Protein AF-0000000084493017 (afdb_homodimer)

Secondary structure (DSSP, 8-state):
--TTHHHHSPPPEE-SSEEEEE--GGGHHHHHHHHTSHHHHTTSSSPPPSSHHHHHHHHHHHHHHHHTTS-EEEEEEETTT--EEEEEEEEEEEGGGTEEEEEEEE-GGGTTTTHHHHHHHHHHHHHHHTS--SEEEEEE-TT-HHHHHHHHHTT-EEEEEEEEEEEETTEEEEEEEEEEEGGG--/--TTHHHHSPPPEE-SSEEEEE--GGGHHHHHHHHTSHHHHTTSSSPPPSSHHHHHHHHHHHHHHHHTTS-EEEEEEETTT--EEEEEEEEEEEGGGTEEEEEEEE-GGGTTTTHHHHHHHHHHHHHHHTS--SEEEEEE-TT-HHHHHHHHHTT-EEEEEEEEEEEETTEEEEEEEEEEEGGG--

Nearest PDB structures (foldseek):
  2fck-assembly1_A-2  TM=9.126E-01  e=2.501E-15  Vibrio cholerae O1 biovar El Tor str. N16961
  6vfn-assembly1_A  TM=8.426E-01  e=3.863E-15  Bacillus thuringiensis
  5wif-assembly1_B  TM=8.061E-01  e=7.168E-14  Yersinia pestis
  5wif-assembly1_C  TM=8.082E-01  e=1.041E-13  Yersinia pestis
  6d72-assembly1_C  TM=7.796E-01  e=3.850E-14  Yersinia pestis

Solvent-accessible surface area (backbone atoms only — not comparable to full-atom values): 19716 Å² total; per-residue (Å²): 133,26,60,63,55,59,66,77,48,80,66,76,45,75,58,97,67,35,35,30,30,77,69,52,76,86,42,18,65,48,51,28,64,33,40,42,30,58,84,59,22,66,81,42,86,49,74,52,42,89,46,52,64,56,30,42,50,50,50,50,48,51,52,50,33,31,76,67,67,39,28,51,60,30,26,36,15,38,68,88,73,65,45,51,47,32,38,39,36,39,32,76,55,36,76,78,34,25,31,30,30,49,52,70,52,60,30,72,93,51,59,94,67,57,50,64,49,55,49,49,50,54,51,52,49,44,38,38,72,45,28,50,31,47,29,42,32,35,74,43,43,73,85,43,56,67,62,52,50,43,40,44,76,67,60,31,42,82,37,37,54,42,77,48,56,38,49,43,93,88,37,69,35,50,30,26,35,32,34,38,44,50,90,72,60,130,136,26,61,64,54,57,64,75,49,77,66,75,46,76,58,96,67,35,37,31,30,75,69,52,77,87,40,18,66,47,50,26,64,34,40,42,32,58,84,58,24,66,82,43,84,48,75,51,43,90,48,51,65,55,30,41,51,49,51,50,48,51,51,52,33,30,75,68,68,40,29,51,63,31,25,34,16,38,65,90,74,65,45,50,48,33,36,37,35,40,30,76,55,35,76,79,34,25,30,30,31,48,50,70,53,61,32,73,92,52,59,94,66,56,50,64,48,55,49,50,50,53,51,52,50,44,39,39,72,46,28,51,30,46,29,44,32,34,73,42,42,75,83,43,56,69,63,53,49,42,40,45,77,68,60,31,42,82,38,37,55,40,78,47,56,37,49,43,94,90,38,70,36,50,30,25,34,30,34,38,45,50,89,72,60,130

InterPro domains:
  IPR000182 GNAT domain [PF13302] (17-156)
  IPR000182 GNAT domain [PS51186] (18-174)
  IPR016181 Acyl-CoA N-acyltransferase [SSF55729] (9-181)
  IPR051531 N-acetyltransferase [PTHR43792] (12-183)

Foldseek 3Di:
DALCQCLVDPDWFDFPFWIWGQDDLVLLVLVLVQLQDCVQCVFPLDHRDPDSVVSSVVSVVQVVCSNVSFWHKTFIATPVPRHGFKMKTWGRDDRVQLETEIDMTGRPVCPPVCSVLRVVLRRVCCSCPPNVGFKYKYKTAPVPVSVVVSCVSNPWDWDDKAFQPDQGPNGGGIITMTMDGNVPDD/DALCQCLVDPDWFDFDFKIWGQDDLVLLVLQLVQLQDCVQCVFPLDHRDPDSVVSSVVSVVQVVCSNVSFWHKTFIATPVPRHGFKMKTWGRDDRVQLETEIDMTGRPVCPPVCSVLRVVLRRVCCSCPPNVGFKYKYKTAPVPVSVVVSCVSNPWDWDDKAFQPDQGPNGGGIITMTMDGNVPDD

Structure (mmCIF, N/CA/C/O backbone):
data_AF-0000000084493017-model_v1
#
loop_
_entity.id
_entity.type
_entity.pdbx_description
1 polymer Acetyltransferase
#
loop_
_atom_site.group_PDB
_atom_site.id
_atom_site.type_symbol
_atom_site.label_atom_id
_atom_site.label_alt_id
_atom_site.label_comp_id
_atom_site.label_asym_id
_atom_site.label_entity_id
_atom_site.label_seq_id
_atom_site.pdbx_PDB_ins_code
_atom_site.Cartn_x
_atom_site.Cartn_y
_atom_site.Cartn_z
_atom_site.occupancy
_atom_site.B_iso_or_equiv
_atom_site.auth_seq_id
_atom_site.auth_comp_id
_atom_site.auth_asym_id
_atom_site.auth_atom_id
_atom_site.pdbx_PDB_model_num
ATOM 1 N N . MET A 1 1 ? -20.688 -14.125 4.539 1 72.56 1 MET A N 1
ATOM 2 C CA . MET A 1 1 ? -19.719 -14.227 3.445 1 72.56 1 MET A CA 1
ATOM 3 C C . MET A 1 1 ? -18.859 -12.969 3.355 1 72.56 1 MET A C 1
ATOM 5 O O . MET A 1 1 ? -19.359 -11.859 3.521 1 72.56 1 MET A O 1
ATOM 9 N N . GLY A 1 2 ? -17.531 -13.07 3.539 1 87.75 2 GLY A N 1
ATOM 10 C CA . GLY A 1 2 ? -16.531 -12 3.562 1 87.75 2 GLY A CA 1
ATOM 11 C C . GLY A 1 2 ? -15.109 -12.508 3.6 1 87.75 2 GLY A C 1
ATOM 12 O O . GLY A 1 2 ? -14.867 -13.711 3.457 1 87.75 2 GLY A O 1
ATOM 13 N N . ILE A 1 3 ? -14.266 -11.641 3.736 1 91.06 3 ILE A N 1
ATOM 14 C CA . ILE A 1 3 ? -12.844 -11.961 3.721 1 91.06 3 ILE A CA 1
ATOM 15 C C . ILE A 1 3 ? -12.555 -13.078 4.719 1 91.06 3 ILE A C 1
ATOM 17 O O . ILE A 1 3 ? -11.711 -13.945 4.465 1 91.06 3 ILE A O 1
ATOM 21 N N . GLU A 1 4 ? -13.312 -13.117 5.754 1 90.06 4 GLU A N 1
ATOM 22 C CA . GLU A 1 4 ? -13.094 -14.102 6.812 1 90.06 4 GLU A CA 1
ATOM 23 C C . GLU A 1 4 ? -13.305 -15.523 6.293 1 90.06 4 GLU A C 1
ATOM 25 O O . GLU A 1 4 ? -12.711 -16.469 6.816 1 90.06 4 GLU A O 1
ATOM 30 N N . THR A 1 5 ? -14.07 -15.742 5.34 1 89 5 THR A N 1
ATOM 31 C CA . THR A 1 5 ? -14.414 -17.062 4.812 1 89 5 THR A CA 1
ATOM 32 C C . THR A 1 5 ? -13.172 -17.781 4.301 1 89 5 THR A C 1
ATOM 34 O O . THR A 1 5 ? -13.062 -19 4.414 1 89 5 THR A O 1
ATOM 37 N N . ALA A 1 6 ? -12.297 -16.984 3.762 1 92.75 6 ALA A N 1
ATOM 38 C CA . ALA A 1 6 ? -11.078 -17.562 3.195 1 92.75 6 ALA A CA 1
ATOM 39 C C . ALA A 1 6 ? -10.188 -18.141 4.289 1 92.75 6 ALA A C 1
ATOM 41 O O . ALA A 1 6 ? -9.305 -18.969 4.012 1 92.75 6 ALA A O 1
ATOM 42 N N . PHE A 1 7 ? -10.453 -17.766 5.559 1 94.62 7 PHE A N 1
ATOM 43 C CA . PHE A 1 7 ? -9.5 -18.094 6.609 1 94.62 7 PHE A CA 1
ATOM 44 C C . PHE A 1 7 ? -10.117 -19.062 7.613 1 94.62 7 PHE A C 1
ATOM 46 O O . PHE A 1 7 ? -9.461 -19.469 8.578 1 94.62 7 PHE A O 1
ATOM 53 N N . LEU A 1 8 ? -11.359 -19.375 7.453 1 92.38 8 LEU A N 1
ATOM 54 C CA . LEU A 1 8 ? -12.008 -20.391 8.266 1 92.38 8 LEU A CA 1
ATOM 55 C C . LEU A 1 8 ? -11.539 -21.781 7.855 1 92.38 8 LEU A C 1
ATOM 57 O O . LEU A 1 8 ? -11.242 -22.625 8.711 1 92.38 8 LEU A O 1
ATOM 61 N N . ASP A 1 9 ? -11.406 -22.031 6.562 1 94 9 ASP A N 1
ATOM 62 C CA . ASP A 1 9 ? -10.867 -23.219 5.898 1 94 9 ASP A CA 1
ATOM 63 C C . ASP A 1 9 ? -10.25 -22.859 4.551 1 94 9 ASP A C 1
ATOM 65 O O . ASP A 1 9 ? -10.828 -22.094 3.779 1 94 9 ASP A O 1
ATOM 69 N N . PHE A 1 10 ? -9.164 -23.422 4.371 1 97.19 10 PHE A N 1
ATOM 70 C CA . PHE A 1 10 ? -8.5 -23.062 3.123 1 97.19 10 PHE A CA 1
ATOM 71 C C . PHE A 1 10 ? -9.328 -23.5 1.924 1 97.19 10 PHE A C 1
ATOM 73 O O . PHE A 1 10 ? -9.633 -24.688 1.766 1 97.19 10 PHE A O 1
ATOM 80 N N . PRO A 1 11 ? -9.664 -22.672 1.061 1 97.31 11 PRO A N 1
ATOM 81 C CA . PRO A 1 11 ? -10.547 -23 -0.06 1 97.31 11 PRO A CA 1
ATOM 82 C C . PRO A 1 11 ? -9.844 -23.828 -1.131 1 97.31 11 PRO A C 1
ATOM 84 O O . PRO A 1 11 ? -8.688 -23.562 -1.473 1 97.31 11 PRO A O 1
ATOM 87 N N . LEU A 1 12 ? -10.516 -24.828 -1.622 1 97.81 12 LEU A N 1
ATOM 88 C CA . LEU A 1 12 ? -10.102 -25.594 -2.787 1 97.81 12 LEU A CA 1
ATOM 89 C C . LEU A 1 12 ? -10.773 -25.078 -4.055 1 97.81 12 LEU A C 1
ATOM 91 O O . LEU A 1 12 ? -12 -24.938 -4.102 1 97.8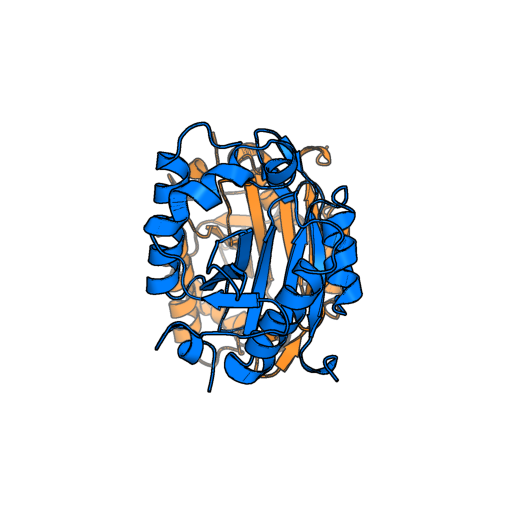1 12 LEU A O 1
ATOM 95 N N . LEU A 1 13 ? -9.953 -24.672 -5.027 1 98.19 13 LEU A N 1
ATOM 96 C CA . LEU A 1 13 ? -10.492 -24.219 -6.305 1 98.19 13 LEU A CA 1
ATOM 97 C C . LEU A 1 13 ? -10.133 -25.188 -7.422 1 98.19 13 LEU A C 1
ATOM 99 O O . LEU A 1 13 ? -9.016 -25.703 -7.465 1 98.19 13 LEU A O 1
ATOM 103 N N . GLU A 1 14 ? -11.086 -25.453 -8.242 1 97.88 14 GLU A N 1
ATOM 104 C CA . GLU A 1 14 ? -10.875 -26.359 -9.367 1 97.88 14 GLU A CA 1
ATOM 105 C C . GLU A 1 14 ? -11.141 -25.656 -10.695 1 97.88 14 GLU A C 1
ATOM 107 O O . GLU A 1 14 ? -12.117 -24.922 -10.836 1 97.88 14 GLU A O 1
ATOM 112 N N . THR A 1 15 ? -10.172 -25.828 -11.578 1 97.31 15 THR A N 1
ATOM 113 C CA . THR A 1 15 ? -10.352 -25.344 -12.945 1 97.31 15 THR A CA 1
ATOM 114 C C . THR A 1 15 ? -10.344 -26.5 -13.938 1 97.31 15 THR A C 1
ATOM 116 O O . THR A 1 15 ? -10.531 -27.656 -13.547 1 97.31 15 THR A O 1
ATOM 119 N N . ASP A 1 16 ? -10.297 -26.172 -15.234 1 95.56 16 ASP A N 1
ATOM 120 C CA . ASP A 1 16 ? -10.336 -27.234 -16.25 1 95.56 16 ASP A CA 1
ATOM 121 C C . ASP A 1 16 ? -9.148 -28.172 -16.094 1 95.56 16 ASP A C 1
ATOM 123 O O . ASP A 1 16 ? -9.32 -29.391 -16.062 1 95.56 16 ASP A O 1
ATOM 127 N N . ARG A 1 17 ? -7.91 -27.625 -15.938 1 95.31 17 ARG A N 1
ATOM 128 C CA . ARG A 1 17 ? -6.688 -28.422 -15.953 1 95.31 17 ARG A CA 1
ATOM 129 C C . ARG A 1 17 ? -6.09 -28.531 -14.555 1 95.31 17 ARG A C 1
ATOM 131 O O . ARG A 1 17 ? -5.23 -29.375 -14.305 1 95.31 17 ARG A O 1
ATOM 138 N N . LEU A 1 18 ? -6.59 -27.656 -13.625 1 98.12 18 LEU A N 1
ATOM 139 C CA . LEU A 1 18 ? -5.773 -27.438 -12.438 1 98.12 18 LEU A CA 1
ATOM 140 C C . LEU A 1 18 ? -6.605 -27.609 -11.172 1 98.12 18 LEU A C 1
ATOM 142 O O . LEU A 1 18 ? -7.828 -27.469 -11.203 1 98.12 18 LEU A O 1
ATOM 146 N N . LEU A 1 19 ? -5.934 -27.969 -10.117 1 98.44 19 LEU A N 1
ATOM 147 C CA . LEU A 1 19 ? -6.43 -27.906 -8.75 1 98.44 19 LEU A CA 1
ATOM 148 C C . LEU A 1 19 ? -5.621 -26.922 -7.918 1 98.44 19 LEU A C 1
ATOM 150 O O . LEU A 1 19 ? -4.398 -27.047 -7.82 1 98.44 19 LEU A O 1
ATOM 154 N N . LEU A 1 20 ? -6.277 -25.875 -7.414 1 98.75 20 LEU A N 1
ATOM 155 C CA . LEU A 1 20 ? -5.656 -24.906 -6.52 1 98.75 20 LEU A CA 1
ATOM 156 C C . LEU A 1 20 ? -5.945 -25.234 -5.059 1 98.75 20 LEU A C 1
ATOM 158 O O . LEU A 1 20 ? -7.09 -25.141 -4.609 1 98.75 20 LEU A O 1
ATOM 162 N N . ARG A 1 21 ? -4.945 -25.641 -4.344 1 98.62 21 ARG A N 1
ATOM 163 C CA . ARG A 1 21 ? -5.113 -26.156 -2.994 1 98.62 21 ARG A CA 1
ATOM 164 C C . ARG A 1 21 ? -4.082 -25.562 -2.041 1 98.62 21 ARG A C 1
ATOM 166 O O . ARG A 1 21 ? -3.232 -24.781 -2.457 1 98.62 21 ARG A O 1
ATOM 173 N N . GLU A 1 22 ? -4.234 -25.922 -0.801 1 98.5 22 GLU A N 1
ATOM 174 C CA . GLU A 1 22 ? -3.273 -25.453 0.2 1 98.5 22 GLU A CA 1
ATOM 175 C C . GLU A 1 22 ? -1.875 -26 -0.091 1 98.5 22 GLU A C 1
ATOM 177 O O . GLU A 1 22 ? -1.717 -27.156 -0.461 1 98.5 22 GLU A O 1
ATOM 182 N N . ILE A 1 23 ? -0.909 -25.141 0.091 1 98.75 23 ILE A N 1
ATOM 183 C CA . ILE A 1 23 ? 0.479 -25.547 -0.082 1 98.75 23 ILE A CA 1
ATOM 184 C C . ILE A 1 23 ? 0.894 -26.469 1.073 1 98.75 23 ILE A C 1
ATOM 186 O O . ILE A 1 23 ? 0.565 -26.188 2.23 1 98.75 23 ILE A O 1
ATOM 190 N N . ARG A 1 24 ? 1.62 -27.516 0.742 1 98.31 24 ARG A N 1
ATOM 191 C CA . ARG A 1 24 ? 2.133 -28.453 1.737 1 98.31 24 ARG A CA 1
ATOM 192 C C . ARG A 1 24 ? 3.656 -28.422 1.775 1 98.31 24 ARG A C 1
ATOM 194 O O . ARG A 1 24 ? 4.305 -28.062 0.791 1 98.31 24 ARG A O 1
ATOM 201 N N . LEU A 1 25 ? 4.16 -28.844 2.918 1 98.31 25 LEU A N 1
ATOM 202 C CA . LEU A 1 25 ? 5.613 -28.891 3.037 1 98.31 25 LEU A CA 1
ATOM 203 C C . LEU A 1 25 ? 6.207 -29.844 1.999 1 98.31 25 LEU A C 1
ATOM 205 O O . LEU A 1 25 ? 7.309 -29.609 1.5 1 98.31 25 LEU A O 1
ATOM 209 N N . SER A 1 26 ? 5.457 -30.844 1.653 1 98 26 SER A N 1
ATOM 210 C CA . SER A 1 26 ? 5.918 -31.828 0.678 1 98 26 SER A CA 1
ATOM 211 C C . SER A 1 26 ? 6.016 -31.219 -0.717 1 98 26 SER A C 1
ATOM 213 O O . SER A 1 26 ? 6.559 -31.828 -1.634 1 98 26 SER A O 1
ATOM 215 N N . ASP A 1 27 ? 5.555 -30 -0.914 1 98.56 27 ASP A N 1
ATOM 216 C CA . ASP A 1 27 ? 5.633 -29.297 -2.191 1 98.56 27 ASP A CA 1
ATOM 217 C C . ASP A 1 27 ? 7 -28.641 -2.371 1 98.56 27 ASP A C 1
ATOM 219 O O . ASP A 1 27 ? 7.32 -28.156 -3.455 1 98.56 27 ASP A O 1
ATOM 223 N N . ALA A 1 28 ? 7.828 -28.641 -1.371 1 98.69 28 ALA A N 1
ATOM 224 C CA . ALA A 1 28 ? 9.055 -27.859 -1.328 1 98.69 28 ALA A CA 1
ATOM 225 C C . ALA A 1 28 ? 9.977 -28.203 -2.496 1 98.69 28 ALA A C 1
ATOM 227 O O . ALA A 1 28 ? 10.531 -27.312 -3.146 1 98.69 28 ALA A O 1
ATOM 228 N N . PRO A 1 29 ? 10.141 -29.484 -2.807 1 98.44 29 PRO A N 1
ATOM 229 C CA . PRO A 1 29 ? 11.023 -29.797 -3.93 1 98.44 29 PRO A CA 1
ATOM 230 C C . PRO A 1 29 ? 10.539 -29.203 -5.25 1 98.44 29 PRO A C 1
ATOM 232 O O . PRO A 1 29 ? 11.352 -28.688 -6.031 1 98.44 29 PRO A O 1
ATOM 235 N N . ASN A 1 30 ? 9.297 -29.25 -5.5 1 98.31 30 ASN A N 1
ATOM 236 C CA . ASN A 1 30 ? 8.75 -28.656 -6.723 1 98.31 30 ASN A CA 1
ATOM 237 C C . ASN A 1 30 ? 8.883 -27.141 -6.723 1 98.31 30 ASN A C 1
ATOM 239 O O . ASN A 1 30 ? 9.25 -26.547 -7.738 1 98.31 30 ASN A O 1
ATOM 243 N N . MET A 1 31 ? 8.594 -26.547 -5.598 1 98.56 31 MET A N 1
ATOM 244 C CA . MET A 1 31 ? 8.758 -25.109 -5.48 1 98.56 31 MET A CA 1
ATOM 245 C C . MET A 1 31 ? 10.211 -24.703 -5.703 1 98.56 31 MET A C 1
ATOM 247 O O . MET A 1 31 ? 10.484 -23.734 -6.402 1 98.56 31 MET A O 1
ATOM 251 N N . TYR A 1 32 ? 11.125 -25.453 -5.121 1 98.69 32 TYR A N 1
ATOM 252 C CA . TYR A 1 32 ? 12.555 -25.203 -5.309 1 98.69 32 TYR A CA 1
ATOM 253 C C . TYR A 1 32 ? 12.938 -25.297 -6.777 1 98.69 32 TYR A C 1
ATOM 255 O O . TYR A 1 32 ? 13.734 -24.5 -7.273 1 98.69 32 TYR A O 1
ATOM 263 N N . SER A 1 33 ? 12.344 -26.188 -7.445 1 98.12 33 SER A N 1
ATOM 264 C CA . SER A 1 33 ? 12.727 -26.484 -8.82 1 98.12 33 SER A CA 1
ATOM 265 C C . SER A 1 33 ? 12.555 -25.25 -9.719 1 98.12 33 SER A C 1
ATOM 267 O O . SER A 1 33 ? 13.344 -25.031 -10.633 1 98.12 33 SER A O 1
ATOM 269 N N . TYR A 1 34 ? 11.531 -24.438 -9.461 1 97.75 34 TYR A N 1
ATOM 270 C CA . TYR A 1 34 ? 11.367 -23.297 -10.344 1 97.75 34 TYR A CA 1
ATOM 271 C C . TYR A 1 34 ? 11.891 -22.016 -9.695 1 97.75 34 TYR A C 1
ATOM 273 O O . TYR A 1 34 ? 12.336 -21.109 -10.391 1 97.75 34 TYR A O 1
ATOM 281 N N . PHE A 1 35 ? 11.953 -21.938 -8.352 1 98.25 35 PHE A N 1
ATOM 282 C CA . PHE A 1 35 ? 12.477 -20.734 -7.703 1 98.25 35 PHE A CA 1
ATOM 283 C C . PHE A 1 35 ? 14 -20.719 -7.746 1 98.25 35 PHE A C 1
ATOM 285 O O . PHE A 1 35 ? 14.625 -19.703 -7.441 1 98.25 35 PHE A O 1
ATOM 292 N N . SER A 1 36 ? 14.57 -21.812 -8.141 1 98.19 36 SER A N 1
ATOM 293 C CA . SER A 1 36 ? 16.016 -21.844 -8.312 1 98.19 36 SER A CA 1
ATOM 294 C C . SER A 1 36 ? 16.422 -21.328 -9.688 1 98.19 36 SER A C 1
ATOM 296 O O . SER A 1 36 ? 17.609 -21.188 -9.984 1 98.19 36 SER A O 1
ATOM 298 N N . LYS A 1 37 ? 15.484 -21.062 -10.492 1 97.94 37 LYS A N 1
ATOM 299 C CA . LYS A 1 37 ? 15.727 -20.562 -11.844 1 97.94 37 LYS A CA 1
ATOM 300 C C . LYS A 1 37 ? 15.703 -19.047 -11.883 1 97.94 37 LYS A C 1
ATOM 302 O O . LYS A 1 37 ? 14.711 -18.422 -11.5 1 97.94 37 LYS A O 1
ATOM 307 N N . ASP A 1 38 ? 16.672 -18.469 -12.484 1 97.06 38 ASP A N 1
ATOM 308 C CA . ASP A 1 38 ? 16.812 -17.016 -12.539 1 97.06 38 ASP A CA 1
ATOM 309 C C . ASP A 1 38 ? 15.68 -16.375 -13.359 1 97.06 38 ASP A C 1
ATOM 311 O O . ASP A 1 38 ? 15.242 -15.266 -13.062 1 97.06 38 ASP A O 1
ATOM 315 N N . GLU A 1 39 ? 15.25 -17.047 -14.336 1 96.44 39 GLU A N 1
ATOM 316 C CA . GLU A 1 39 ? 14.195 -16.484 -15.18 1 96.44 39 GLU A CA 1
ATOM 317 C C . GLU A 1 39 ? 12.891 -16.328 -14.406 1 96.44 39 GLU A C 1
ATOM 319 O O . GLU A 1 39 ? 12.062 -15.477 -14.734 1 96.44 39 GLU A O 1
ATOM 324 N N . VAL A 1 40 ? 12.719 -17.188 -13.375 1 96.69 40 VAL A N 1
ATOM 325 C CA . VAL A 1 40 ? 11.516 -17.094 -12.562 1 96.69 40 VAL A CA 1
ATOM 326 C C . VAL A 1 40 ? 11.648 -15.938 -11.57 1 96.69 40 VAL A C 1
ATOM 328 O O . VAL A 1 40 ? 10.688 -15.203 -11.328 1 96.69 40 VAL A O 1
ATOM 331 N N . THR A 1 41 ? 12.805 -15.719 -11.008 1 96.5 41 THR A N 1
ATOM 332 C CA . THR A 1 41 ? 12.969 -14.758 -9.922 1 96.5 41 THR A CA 1
ATOM 333 C C . THR A 1 41 ? 13.406 -13.398 -10.477 1 96.5 41 THR A C 1
ATOM 335 O O . THR A 1 41 ? 13.656 -12.469 -9.711 1 96.5 41 THR A O 1
ATOM 338 N N . GLU A 1 42 ? 13.516 -13.258 -11.766 1 95.12 42 GLU A N 1
ATOM 339 C CA . GLU A 1 42 ? 14.008 -12.039 -12.391 1 95.12 42 GLU A 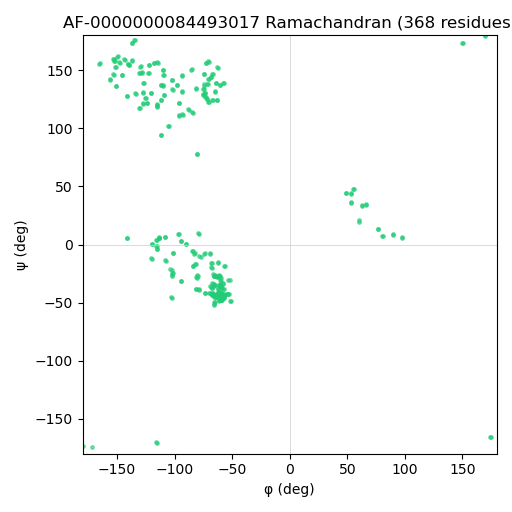CA 1
ATOM 340 C C . GL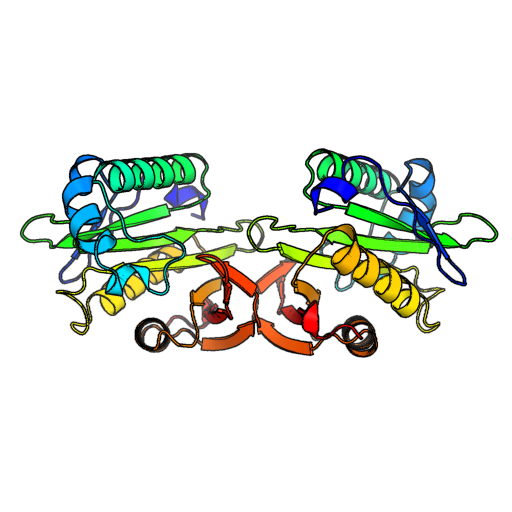U A 1 42 ? 13.266 -10.812 -11.867 1 95.12 42 GLU A C 1
ATOM 342 O O . GLU A 1 42 ? 13.891 -9.82 -11.469 1 95.12 42 GLU A O 1
ATOM 347 N N . TYR A 1 43 ? 11.977 -10.867 -11.844 1 93.88 43 TYR A N 1
ATOM 348 C CA . TYR A 1 43 ? 11.164 -9.742 -11.406 1 93.88 43 TYR A CA 1
ATOM 349 C C . TYR A 1 43 ? 10.531 -10.016 -10.047 1 93.88 43 TYR A C 1
ATOM 351 O O . TYR A 1 43 ? 9.609 -9.305 -9.633 1 93.88 43 TYR A O 1
ATOM 359 N N . TYR A 1 44 ? 10.914 -11.117 -9.461 1 93.06 44 TYR A N 1
ATOM 360 C CA . TYR A 1 44 ? 10.445 -11.469 -8.125 1 93.06 44 TYR A CA 1
ATOM 361 C C . TYR A 1 44 ? 11.312 -10.82 -7.051 1 93.06 44 TYR A C 1
ATOM 363 O O . TYR A 1 44 ? 12.492 -10.562 -7.277 1 93.06 44 TYR A O 1
ATOM 371 N N . ASP A 1 45 ? 10.812 -10.508 -5.895 1 91.31 45 ASP A N 1
ATOM 372 C CA . ASP A 1 45 ? 11.562 -9.836 -4.844 1 91.31 45 ASP A CA 1
ATOM 373 C C . ASP A 1 45 ? 12.461 -10.82 -4.098 1 91.31 45 ASP A C 1
ATOM 375 O O . ASP A 1 45 ? 13.086 -10.461 -3.094 1 91.31 45 ASP A O 1
ATOM 379 N N . LEU A 1 46 ? 12.578 -12.031 -4.582 1 93.19 46 LEU A N 1
ATOM 380 C CA . LEU A 1 46 ? 13.43 -13.062 -4 1 93.19 46 LEU A CA 1
ATOM 381 C C . LEU A 1 46 ? 14.633 -13.336 -4.891 1 93.19 46 LEU A C 1
ATOM 383 O O . LEU A 1 46 ? 14.523 -13.336 -6.117 1 93.19 46 LEU A O 1
ATOM 387 N N . GLU A 1 47 ? 15.719 -13.633 -4.207 1 94.81 47 GLU A N 1
ATOM 388 C CA . GLU A 1 47 ? 16.828 -14.227 -4.953 1 94.81 47 GLU A CA 1
ATOM 389 C C . GLU A 1 47 ? 16.516 -15.672 -5.328 1 94.81 47 GLU A C 1
ATOM 391 O O . GLU A 1 47 ? 15.711 -16.328 -4.676 1 94.81 47 GLU A O 1
ATOM 396 N N . SER A 1 48 ? 17.219 -16.062 -6.383 1 97.88 48 SER A N 1
ATOM 397 C CA . SER A 1 48 ? 17.078 -17.469 -6.73 1 97.88 48 SER A CA 1
ATOM 398 C C . SER A 1 48 ? 17.531 -18.375 -5.59 1 97.88 48 SER A C 1
ATOM 400 O O . SER A 1 48 ? 18.547 -18.109 -4.949 1 97.88 48 SER A O 1
ATOM 402 N N . PHE A 1 49 ? 16.719 -19.406 -5.391 1 98.25 49 PHE A N 1
ATOM 403 C CA . PHE A 1 49 ? 17.031 -20.312 -4.301 1 98.25 49 PHE A CA 1
ATOM 404 C C . PHE A 1 49 ? 18.266 -21.141 -4.625 1 98.25 49 PHE A C 1
ATOM 406 O O . PHE A 1 49 ? 18.484 -21.531 -5.773 1 98.25 49 PHE A O 1
ATOM 413 N N . THR A 1 50 ? 19.062 -21.375 -3.637 1 98.31 50 THR A N 1
ATOM 414 C CA . THR A 1 50 ? 20.234 -22.203 -3.787 1 98.31 50 THR A CA 1
ATOM 415 C C . THR A 1 50 ? 20.125 -23.469 -2.934 1 98.31 50 THR A C 1
ATOM 417 O O . THR A 1 50 ? 21.016 -24.328 -2.953 1 98.31 50 THR A O 1
ATOM 420 N N . SER A 1 51 ? 19 -23.562 -2.195 1 98.44 51 SER A N 1
ATOM 421 C CA . SER A 1 51 ? 18.719 -24.75 -1.391 1 98.44 51 SER A CA 1
ATOM 422 C C . SER A 1 51 ? 17.219 -24.969 -1.229 1 98.44 51 SER A C 1
ATOM 424 O O . SER A 1 51 ? 16.453 -24 -1.23 1 98.44 51 SER A O 1
ATOM 426 N N . GLU A 1 52 ? 16.875 -26.188 -1.045 1 98.19 52 GLU A N 1
ATOM 427 C CA . GLU A 1 52 ? 15.469 -26.547 -0.851 1 98.19 52 GLU A CA 1
ATOM 428 C C . GLU A 1 52 ? 14.93 -25.969 0.458 1 98.19 52 GLU A C 1
ATOM 430 O O . GLU A 1 52 ? 13.734 -25.703 0.582 1 98.19 52 GLU A O 1
ATOM 435 N N . LYS A 1 53 ? 15.805 -25.766 1.394 1 98.44 53 LYS A N 1
ATOM 436 C CA . LYS A 1 53 ? 15.414 -25.188 2.676 1 98.44 53 LYS A CA 1
ATOM 437 C C . LYS A 1 53 ? 14.758 -23.828 2.488 1 98.44 53 LYS A C 1
ATOM 439 O O . LYS A 1 53 ? 13.836 -23.469 3.225 1 98.44 53 LYS A O 1
ATOM 444 N N . GLN A 1 54 ? 15.18 -23.078 1.513 1 98.5 54 GLN A N 1
ATOM 445 C CA . GLN A 1 54 ? 14.594 -21.781 1.231 1 98.5 54 GLN A CA 1
ATOM 446 C C . GLN A 1 54 ? 13.141 -21.922 0.775 1 98.5 54 GLN A C 1
ATOM 448 O O . GLN A 1 54 ? 12.297 -21.078 1.101 1 98.5 54 GLN A O 1
ATOM 453 N N . ALA A 1 55 ? 12.867 -22.953 0.058 1 98.62 55 ALA A N 1
ATOM 454 C CA . ALA A 1 55 ? 11.484 -23.234 -0.334 1 98.62 55 ALA A CA 1
ATOM 455 C C . ALA A 1 55 ? 10.641 -23.609 0.878 1 98.62 55 ALA A C 1
ATOM 457 O O . ALA A 1 55 ? 9.508 -23.141 1.02 1 98.62 55 ALA A O 1
ATOM 458 N N . GLU A 1 56 ? 11.188 -24.438 1.732 1 98.75 56 GLU A N 1
ATOM 459 C CA . GLU A 1 56 ? 10.484 -24.797 2.963 1 98.75 56 GLU A CA 1
ATOM 460 C C . GLU A 1 56 ? 10.188 -23.562 3.807 1 98.75 56 GLU A C 1
ATOM 462 O O . GLU A 1 56 ? 9.086 -23.422 4.34 1 98.75 56 GLU A O 1
ATOM 467 N N . ASP A 1 57 ? 11.18 -22.75 3.92 1 98.62 57 ASP A N 1
ATOM 468 C CA . ASP A 1 57 ? 11.016 -21.516 4.684 1 98.62 57 ASP A CA 1
ATOM 469 C C . ASP A 1 57 ? 9.914 -20.641 4.09 1 98.62 57 ASP A C 1
ATOM 471 O O . ASP A 1 57 ? 9.133 -20.031 4.824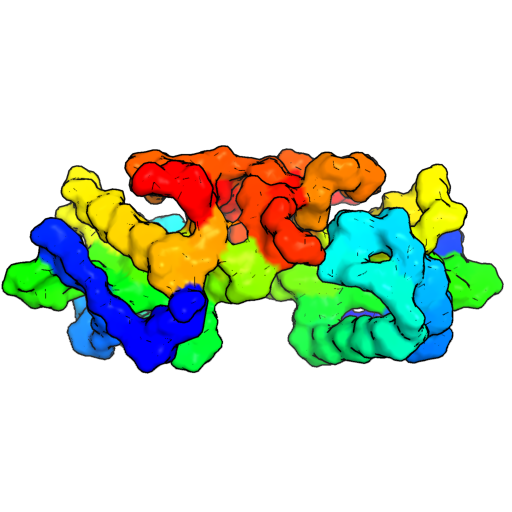 1 98.62 57 ASP A O 1
ATOM 475 N N . LEU A 1 58 ? 9.914 -20.578 2.785 1 98.38 58 LEU A N 1
ATOM 476 C CA . LEU A 1 58 ? 8.883 -19.797 2.109 1 98.38 58 LEU A CA 1
ATOM 477 C C . LEU A 1 58 ? 7.496 -20.375 2.383 1 98.38 58 LEU A C 1
ATOM 479 O O . LEU A 1 58 ? 6.551 -19.625 2.65 1 98.38 58 LEU A O 1
ATOM 483 N N . ILE A 1 59 ? 7.359 -21.641 2.348 1 98.75 59 ILE A N 1
ATOM 484 C CA . ILE A 1 59 ? 6.094 -22.312 2.633 1 98.75 59 ILE A CA 1
ATOM 485 C C . ILE A 1 59 ? 5.656 -22 4.062 1 98.75 59 ILE A C 1
ATOM 487 O O . ILE A 1 59 ? 4.488 -21.688 4.309 1 98.75 59 ILE A O 1
ATOM 491 N N . HIS A 1 60 ? 6.574 -22.047 4.965 1 98.69 60 HIS A N 1
ATOM 492 C CA . HIS A 1 60 ? 6.27 -21.703 6.348 1 98.69 60 HIS A CA 1
ATOM 493 C C . HIS A 1 60 ? 5.762 -20.266 6.457 1 98.69 60 HIS A C 1
ATOM 495 O O . HIS A 1 60 ? 4.84 -19.984 7.223 1 98.69 60 HIS A O 1
ATOM 501 N N . ARG A 1 61 ? 6.398 -19.438 5.73 1 98.06 61 ARG A N 1
ATOM 502 C CA . ARG A 1 61 ? 5.965 -18.047 5.734 1 98.06 61 ARG A CA 1
ATOM 503 C C . ARG A 1 61 ? 4.543 -17.906 5.199 1 98.06 61 ARG A C 1
ATOM 505 O O . ARG A 1 61 ? 3.74 -17.156 5.746 1 98.06 61 ARG A O 1
ATOM 512 N N . PHE A 1 62 ? 4.262 -18.609 4.129 1 98.06 62 PHE A N 1
ATOM 513 C CA . PHE A 1 62 ? 2.904 -18.609 3.594 1 98.06 62 PHE A CA 1
ATOM 514 C C . PHE A 1 62 ? 1.903 -19.062 4.652 1 98.06 62 PHE A C 1
ATOM 516 O O . PHE A 1 62 ? 0.862 -18.422 4.84 1 98.06 62 PHE A O 1
ATOM 523 N N . HIS A 1 63 ? 2.209 -20.094 5.336 1 98.12 63 HIS A N 1
ATOM 524 C CA . HIS A 1 63 ? 1.333 -20.641 6.367 1 98.12 63 HIS A CA 1
ATOM 525 C C . HIS A 1 63 ? 1.15 -19.641 7.512 1 98.12 63 HIS A C 1
ATOM 527 O O . HIS A 1 63 ? 0.039 -19.469 8.016 1 98.12 63 HIS A O 1
ATOM 533 N N . GLN A 1 64 ? 2.232 -19.094 7.902 1 98.12 64 GLN A N 1
ATOM 534 C CA . GLN A 1 64 ? 2.182 -18.125 8.984 1 98.12 64 GLN A CA 1
ATOM 535 C C . GLN A 1 64 ? 1.292 -16.938 8.617 1 98.12 64 GLN A C 1
ATOM 537 O O . GLN A 1 64 ? 0.44 -16.531 9.406 1 98.12 64 GLN A O 1
ATOM 542 N N . ARG A 1 65 ? 1.489 -16.422 7.445 1 97.38 65 ARG A N 1
ATOM 543 C CA . ARG A 1 65 ? 0.707 -15.273 7.008 1 97.38 65 ARG A CA 1
ATOM 544 C C . ARG A 1 65 ? -0.766 -15.633 6.855 1 97.38 65 ARG A C 1
ATOM 546 O O . ARG A 1 65 ? -1.645 -14.805 7.098 1 97.38 65 ARG A O 1
ATOM 553 N N . TYR A 1 66 ? -1.025 -16.844 6.441 1 97.69 66 TYR A N 1
ATOM 554 C CA . TYR A 1 66 ? -2.402 -17.328 6.371 1 97.69 66 TYR A CA 1
ATOM 555 C C . TYR A 1 66 ? -3.035 -17.359 7.758 1 97.69 66 TYR A C 1
ATOM 557 O O . TYR A 1 66 ? -4.16 -16.891 7.945 1 97.69 66 TYR A O 1
ATOM 565 N N . SER A 1 67 ? -2.301 -17.859 8.688 1 96.56 67 SER A N 1
ATOM 566 C CA . SER A 1 67 ? -2.809 -17.969 10.055 1 96.56 67 SER A CA 1
ATOM 567 C C . SER A 1 67 ? -3.08 -16.578 10.648 1 96.56 67 SER A C 1
ATOM 569 O O . SER A 1 67 ? -3.957 -16.438 11.5 1 96.56 67 SER A O 1
ATOM 571 N N . GLU A 1 68 ? -2.359 -15.625 10.148 1 95.38 68 GLU A N 1
ATOM 572 C CA . GLU A 1 68 ? -2.521 -14.25 10.602 1 95.38 68 GLU A CA 1
ATOM 573 C C . GLU A 1 68 ? -3.562 -13.508 9.766 1 95.38 68 GLU A C 1
ATOM 575 O O . GLU A 1 68 ? -3.773 -12.312 9.953 1 95.38 68 GLU A O 1
ATOM 580 N N . ARG A 1 69 ? -4.16 -14.211 8.789 1 94.69 69 ARG A N 1
ATOM 581 C CA . ARG A 1 69 ? -5.184 -13.688 7.895 1 94.69 69 ARG A CA 1
ATOM 582 C C . ARG A 1 69 ? -4.637 -12.539 7.051 1 94.69 69 ARG A C 1
ATOM 584 O O . ARG A 1 69 ? -5.359 -11.594 6.742 1 94.69 69 ARG A O 1
ATOM 591 N N . LYS A 1 70 ? -3.391 -12.633 6.734 1 95 70 LYS A N 1
ATOM 592 C CA . LYS A 1 70 ? -2.738 -11.57 5.98 1 95 70 LYS A CA 1
ATOM 593 C C . LYS A 1 70 ? -2.576 -11.953 4.512 1 95 70 LYS A C 1
ATOM 595 O O . LYS A 1 70 ? -2.422 -11.086 3.648 1 95 70 LYS A O 1
ATOM 600 N N . GLN A 1 71 ? -2.607 -13.234 4.324 1 97.69 71 GLN A N 1
ATOM 601 C CA . GLN A 1 71 ? -2.359 -13.727 2.973 1 97.69 71 GLN A CA 1
ATOM 602 C C . GLN A 1 71 ? -2.988 -15.102 2.762 1 97.69 71 GLN A C 1
ATOM 604 O O . GLN A 1 71 ? -3.109 -15.883 3.705 1 97.69 71 GLN A O 1
ATOM 609 N N . ILE A 1 72 ? -3.498 -15.312 1.619 1 98.38 72 ILE A N 1
ATOM 610 C CA . ILE A 1 72 ? -3.896 -16.641 1.18 1 98.38 72 ILE A CA 1
ATOM 611 C C . ILE A 1 72 ? -3.197 -16.984 -0.135 1 98.38 72 ILE A C 1
ATOM 613 O O . ILE A 1 72 ? -3.238 -16.203 -1.088 1 98.38 72 ILE A O 1
ATOM 617 N N . ARG A 1 73 ? -2.467 -18.047 -0.145 1 98.75 73 ARG A N 1
ATOM 618 C CA . ARG A 1 73 ? -1.662 -18.469 -1.287 1 98.75 73 ARG A CA 1
ATOM 619 C C . ARG A 1 73 ? -1.964 -19.922 -1.661 1 98.75 73 ARG A C 1
ATOM 621 O O . ARG A 1 73 ? -1.841 -20.828 -0.829 1 98.75 73 ARG A O 1
ATOM 628 N N . TRP A 1 74 ? -2.387 -20.125 -2.904 1 98.88 74 TRP A N 1
ATOM 629 C CA . TRP A 1 74 ? -2.697 -21.453 -3.385 1 98.88 74 TRP A CA 1
ATOM 630 C C . TRP A 1 74 ? -1.491 -22.078 -4.082 1 98.88 74 TRP A C 1
ATOM 632 O O . TRP A 1 74 ? -0.762 -21.406 -4.801 1 98.88 74 TRP A O 1
ATOM 642 N N . ALA A 1 75 ? -1.349 -23.359 -3.926 1 98.88 75 ALA A N 1
ATOM 643 C CA . ALA A 1 75 ? -0.576 -24.172 -4.859 1 98.88 75 ALA A CA 1
ATOM 644 C C . ALA A 1 75 ? -1.347 -24.406 -6.156 1 98.88 75 ALA A C 1
ATOM 646 O O . ALA A 1 75 ? -2.52 -24.781 -6.129 1 98.88 75 ALA A O 1
ATOM 647 N N . ILE A 1 76 ? -0.672 -24.125 -7.234 1 98.81 76 ILE A N 1
ATOM 648 C CA . ILE A 1 76 ? -1.189 -24.516 -8.539 1 98.81 76 ILE A CA 1
ATOM 649 C C . ILE A 1 76 ? -0.726 -25.938 -8.867 1 98.81 76 ILE A C 1
ATOM 651 O O . ILE A 1 76 ? 0.469 -26.172 -9.055 1 98.81 76 ILE A O 1
ATOM 655 N N . THR A 1 77 ? -1.666 -26.859 -8.984 1 98.56 77 THR A N 1
ATOM 656 C CA . THR A 1 77 ? -1.276 -28.234 -9.211 1 98.56 77 THR A CA 1
ATOM 657 C C . THR A 1 77 ? -2.02 -28.812 -10.414 1 98.56 77 THR A C 1
ATOM 659 O O . THR A 1 77 ? -3.15 -28.422 -10.703 1 98.56 77 THR A O 1
ATOM 662 N N . LEU A 1 78 ? -1.302 -29.703 -11.062 1 95.88 78 LEU A N 1
ATOM 663 C CA . LEU A 1 78 ? -1.934 -30.422 -12.156 1 95.88 78 LEU A CA 1
ATOM 664 C C . LEU A 1 78 ? -2.898 -31.484 -11.625 1 95.88 78 LEU A C 1
ATOM 666 O O . LEU A 1 78 ? -2.564 -32.219 -10.703 1 95.88 78 LEU A O 1
ATOM 670 N N . LYS A 1 79 ? -4.074 -31.547 -12.18 1 93.81 79 LYS A N 1
ATOM 671 C CA . LYS A 1 79 ? -5.094 -32.5 -11.711 1 93.81 79 LYS A CA 1
ATOM 672 C C . LYS A 1 79 ? -4.609 -33.938 -11.836 1 93.81 79 LYS A C 1
ATOM 674 O O . LYS A 1 79 ? -4.969 -34.781 -11.023 1 93.81 79 LYS A O 1
ATOM 679 N N . ASP A 1 80 ? -3.764 -34.281 -12.734 1 90.38 80 ASP A N 1
ATOM 680 C CA . ASP A 1 80 ? -3.396 -35.656 -13.039 1 90.38 80 ASP A CA 1
ATOM 681 C C . ASP A 1 80 ? -2.369 -36.188 -12.047 1 90.38 80 ASP A C 1
ATOM 683 O O . ASP A 1 80 ? -2.324 -37.375 -11.773 1 90.38 80 ASP A O 1
ATOM 687 N N . ASN A 1 81 ? -1.53 -35.344 -11.461 1 90.88 81 ASN A N 1
ATOM 688 C CA . ASN A 1 81 ? -0.477 -35.906 -10.609 1 90.88 81 ASN A CA 1
ATOM 689 C C . ASN A 1 81 ? -0.263 -35.031 -9.367 1 90.88 81 ASN A C 1
ATOM 691 O O . ASN A 1 81 ? 0.694 -35.25 -8.617 1 90.88 81 ASN A O 1
ATOM 695 N N . ASP A 1 82 ? -1.03 -34 -9.109 1 92.75 82 ASP A N 1
ATOM 696 C CA . ASP A 1 82 ? -0.993 -33.125 -7.941 1 92.75 82 ASP A CA 1
ATOM 697 C C . ASP A 1 82 ? 0.357 -32.438 -7.824 1 92.75 82 ASP A C 1
ATOM 699 O O . ASP A 1 82 ? 0.755 -32.031 -6.734 1 92.75 82 ASP A O 1
ATOM 703 N N . GLN A 1 83 ? 1.087 -32.344 -8.867 1 95.06 83 GLN A N 1
ATOM 704 C CA . GLN A 1 83 ? 2.379 -31.672 -8.875 1 95.06 83 GLN A CA 1
ATOM 705 C C . GLN A 1 83 ? 2.205 -30.156 -8.812 1 95.06 83 GLN A C 1
ATOM 707 O O . GLN A 1 83 ? 1.451 -29.578 -9.594 1 95.06 83 GLN A O 1
ATOM 712 N N . LEU A 1 84 ? 2.906 -29.578 -7.809 1 98.31 84 LEU A N 1
ATOM 713 C CA . LEU A 1 84 ? 2.898 -28.109 -7.742 1 98.31 84 LEU A CA 1
ATOM 714 C C . LEU A 1 84 ? 3.74 -27.516 -8.867 1 98.31 84 LEU A C 1
ATOM 716 O O . LEU A 1 84 ? 4.918 -27.859 -9.016 1 98.31 84 LEU A O 1
ATOM 720 N N . ILE A 1 85 ? 3.172 -26.641 -9.656 1 98.5 85 ILE A N 1
ATOM 721 C CA . ILE A 1 85 ? 3.895 -26.062 -10.789 1 98.5 85 ILE A CA 1
ATOM 722 C C . ILE A 1 85 ? 3.98 -24.547 -10.633 1 98.5 85 ILE A C 1
ATOM 724 O O . ILE A 1 85 ? 4.504 -23.859 -11.516 1 98.5 85 ILE A O 1
ATOM 728 N N . GLY A 1 86 ? 3.443 -23.938 -9.57 1 98.69 86 GLY A N 1
ATOM 729 C CA . GLY A 1 86 ? 3.445 -22.516 -9.258 1 98.69 86 GLY A CA 1
ATOM 730 C C . GLY A 1 86 ? 2.533 -22.156 -8.102 1 98.69 86 GLY A C 1
ATOM 731 O O . GLY A 1 86 ? 1.959 -23.047 -7.461 1 98.69 86 GLY A O 1
ATOM 732 N N . THR A 1 87 ? 2.471 -20.891 -7.746 1 98.75 87 THR A N 1
ATOM 733 C CA . THR A 1 87 ? 1.537 -20.438 -6.719 1 98.75 87 THR A CA 1
ATOM 734 C C . THR A 1 87 ? 0.864 -19.125 -7.133 1 98.75 87 THR A C 1
ATOM 736 O O . THR A 1 87 ? 1.349 -18.438 -8.023 1 98.75 87 THR A O 1
ATOM 739 N N . CYS A 1 88 ? -0.218 -18.906 -6.551 1 98.69 88 CYS A N 1
ATOM 740 C CA . CYS A 1 88 ? -0.987 -17.688 -6.773 1 98.69 88 CYS A CA 1
ATOM 741 C C . CYS A 1 88 ? -1.828 -17.344 -5.551 1 98.69 88 CYS A C 1
ATOM 743 O O . CYS A 1 88 ? -2.328 -18.234 -4.863 1 98.69 88 CYS A O 1
ATOM 745 N N . GLY A 1 89 ? -1.975 -16.078 -5.34 1 98.56 89 GLY A N 1
ATOM 746 C CA . GLY A 1 89 ? -2.904 -15.727 -4.277 1 98.56 89 GLY A CA 1
ATOM 747 C C . GLY A 1 89 ? -2.947 -14.242 -3.98 1 98.56 89 GLY A C 1
ATOM 748 O O . GLY A 1 89 ? -2.613 -13.422 -4.84 1 98.56 89 GLY A O 1
ATOM 749 N N . PHE A 1 90 ? -3.561 -13.961 -2.811 1 98.69 90 PHE A N 1
ATOM 750 C CA . PHE A 1 90 ? -3.75 -12.586 -2.369 1 98.69 90 PHE A CA 1
ATOM 751 C C . PHE A 1 90 ? -2.865 -12.273 -1.169 1 98.69 90 PHE A C 1
ATOM 753 O O . PHE A 1 90 ? -2.709 -13.109 -0.274 1 98.69 90 PHE A O 1
ATOM 760 N N . HIS A 1 91 ? -2.264 -11.164 -1.145 1 98 91 HIS A N 1
ATOM 761 C CA . HIS A 1 91 ? -1.546 -10.602 -0.007 1 98 91 HIS A CA 1
ATOM 762 C C . HIS A 1 91 ? -1.841 -9.117 0.151 1 98 91 HIS A C 1
ATOM 764 O O . HIS A 1 91 ? -2.619 -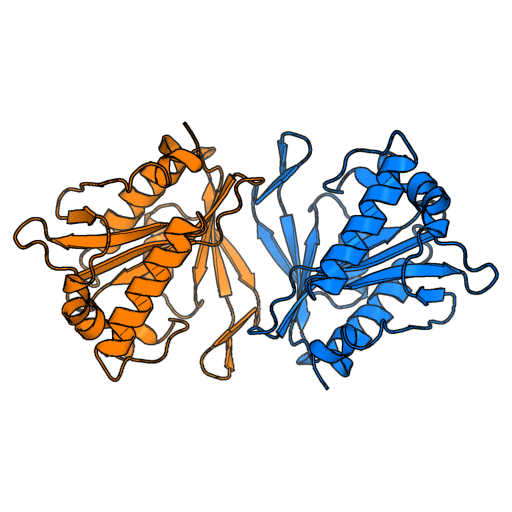8.547 -0.618 1 98 91 HIS A O 1
ATOM 770 N N . ALA A 1 92 ? -1.34 -8.531 1.26 1 96.69 92 ALA A N 1
ATOM 771 C CA . ALA A 1 92 ? -1.643 -7.133 1.574 1 96.69 92 ALA A CA 1
ATOM 772 C C . ALA A 1 92 ? -3.148 -6.883 1.566 1 96.69 92 ALA A C 1
ATOM 774 O O . ALA A 1 92 ? -3.625 -5.945 0.926 1 96.69 92 ALA A O 1
ATOM 775 N N . ILE A 1 93 ? -3.857 -7.828 2.186 1 97 93 ILE A N 1
ATOM 776 C CA . ILE A 1 93 ? -5.312 -7.758 2.254 1 97 93 ILE A CA 1
ATOM 777 C C . ILE A 1 93 ? -5.73 -6.629 3.195 1 97 93 ILE A C 1
ATOM 779 O O . ILE A 1 93 ? -5.258 -6.555 4.332 1 97 93 ILE A O 1
ATOM 783 N N . GLU A 1 94 ? -6.492 -5.707 2.719 1 96.44 94 GLU A N 1
ATOM 784 C CA . GLU A 1 94 ? -7.074 -4.648 3.535 1 96.44 94 GLU A CA 1
ATOM 785 C C . GLU A 1 94 ? -8.586 -4.793 3.637 1 96.44 94 GLU A C 1
ATOM 787 O O . GLU A 1 94 ? -9.328 -4.254 2.809 1 96.44 94 GLU A O 1
ATOM 792 N N . GLU A 1 95 ? -8.977 -5.445 4.684 1 95.81 95 GLU A N 1
ATOM 793 C CA . GLU A 1 95 ? -10.391 -5.77 4.867 1 95.81 95 GLU A CA 1
ATOM 794 C C . GLU A 1 95 ? -11.242 -4.508 4.914 1 95.81 95 GLU A C 1
ATOM 796 O O . GLU A 1 95 ? -12.344 -4.48 4.363 1 95.81 95 GLU A O 1
ATOM 801 N N . GLU A 1 96 ? -10.727 -3.459 5.516 1 94.81 96 GLU A N 1
ATOM 802 C CA . GLU A 1 96 ? -11.492 -2.227 5.688 1 94.81 96 GLU A CA 1
ATOM 803 C C . GLU A 1 96 ? -11.75 -1.541 4.352 1 94.81 96 GLU A C 1
ATOM 805 O O . GLU A 1 96 ? -12.664 -0.726 4.23 1 94.81 96 GLU A O 1
ATOM 810 N N . HIS A 1 97 ? -10.984 -1.851 3.354 1 97.31 97 HIS A N 1
ATOM 811 C CA . HIS A 1 97 ? -11.125 -1.227 2.043 1 97.31 97 HIS A CA 1
ATOM 812 C C . HIS A 1 97 ? -11.539 -2.248 0.988 1 97.31 97 HIS A C 1
ATOM 814 O O . HIS A 1 97 ? -11.555 -1.939 -0.206 1 97.31 97 HIS A O 1
ATOM 820 N N . TYR A 1 98 ? -11.781 -3.502 1.407 1 97.38 98 TYR A N 1
ATOM 821 C CA . TYR A 1 98 ? -12.258 -4.559 0.519 1 97.38 98 TYR A CA 1
ATOM 822 C C . TYR A 1 98 ? -11.32 -4.723 -0.675 1 97.38 98 TYR A C 1
ATOM 824 O O . TYR A 1 98 ? -11.773 -4.777 -1.821 1 97.38 98 TYR A O 1
ATOM 832 N N . LYS A 1 99 ? -10.055 -4.793 -0.377 1 98.12 99 LYS A N 1
ATOM 833 C CA . LYS A 1 99 ? -9.102 -4.895 -1.478 1 98.12 99 LYS A CA 1
ATOM 834 C C . LYS A 1 99 ? -7.93 -5.805 -1.108 1 98.12 99 LYS A C 1
ATOM 836 O O . LYS A 1 99 ? -7.672 -6.043 0.073 1 98.12 99 LYS A O 1
ATOM 841 N N . ALA A 1 100 ? -7.246 -6.312 -2.102 1 98.38 100 ALA A N 1
ATOM 842 C CA . ALA A 1 100 ? -6.055 -7.148 -1.946 1 98.38 100 ALA A CA 1
ATOM 843 C C . ALA A 1 100 ? -5.145 -7.039 -3.166 1 98.38 100 ALA A C 1
ATOM 845 O O . ALA A 1 100 ? -5.574 -6.586 -4.23 1 98.38 100 ALA A O 1
ATOM 846 N N . GLU A 1 101 ? -3.932 -7.395 -2.953 1 98.75 101 GLU A N 1
ATOM 847 C CA . GLU A 1 101 ? -2.971 -7.543 -4.043 1 98.75 101 GLU A CA 1
ATOM 848 C C . GLU A 1 101 ? -2.846 -9 -4.473 1 98.75 101 GLU A C 1
ATOM 850 O O . GLU A 1 101 ? -2.824 -9.898 -3.633 1 98.75 101 GLU A O 1
ATOM 855 N N . ILE A 1 102 ? -2.807 -9.156 -5.762 1 98.75 102 ILE A N 1
ATOM 856 C CA . ILE A 1 102 ? -2.643 -10.516 -6.273 1 98.75 102 ILE A CA 1
ATOM 857 C C . ILE A 1 102 ? -1.197 -10.727 -6.719 1 98.75 102 ILE A C 1
ATOM 859 O O . ILE A 1 102 ? -0.559 -9.805 -7.234 1 98.75 102 ILE A O 1
ATOM 863 N N . GLY A 1 103 ? -0.643 -11.875 -6.477 1 97.94 103 GLY A N 1
ATOM 864 C CA . GLY A 1 103 ? 0.678 -12.305 -6.91 1 97.94 103 GLY A CA 1
ATOM 865 C C . GLY A 1 103 ? 0.719 -13.75 -7.359 1 97.94 103 GLY A C 1
ATOM 866 O O . GLY A 1 103 ? -0.086 -14.57 -6.91 1 97.94 103 GLY A O 1
ATOM 867 N N . TYR A 1 104 ? 1.662 -14.047 -8.211 1 98.19 104 TYR A N 1
ATOM 868 C CA . TYR A 1 104 ? 1.717 -15.391 -8.773 1 98.19 104 TYR A CA 1
ATOM 869 C C . TYR A 1 104 ? 3.059 -15.648 -9.453 1 98.19 104 TYR A C 1
ATOM 871 O O . TYR A 1 104 ? 3.76 -14.703 -9.82 1 98.19 104 TYR A O 1
ATOM 879 N N . GLU A 1 105 ? 3.387 -16.812 -9.539 1 98 105 GLU A N 1
ATOM 880 C CA . GLU A 1 105 ? 4.492 -17.297 -10.359 1 98 105 GLU A CA 1
ATOM 881 C C . GLU A 1 105 ? 4.238 -18.719 -10.859 1 98 105 GLU A C 1
ATOM 883 O O . GLU A 1 105 ? 3.381 -19.422 -10.32 1 98 105 GLU A O 1
ATOM 888 N N . LEU A 1 106 ? 4.91 -19.078 -11.82 1 97.94 106 LEU A N 1
ATOM 889 C CA . LEU A 1 106 ? 4.703 -20.359 -12.5 1 97.94 106 LEU A CA 1
ATOM 890 C C . LEU A 1 106 ? 6.027 -20.922 -12.992 1 97.94 106 LEU A C 1
ATOM 892 O O . LEU A 1 106 ? 6.906 -20.188 -13.43 1 97.94 106 LEU A O 1
ATOM 896 N N . HIS A 1 107 ? 6.098 -22.25 -12.945 1 98.19 107 HIS A N 1
ATOM 897 C CA . HIS A 1 107 ? 7.227 -22.938 -13.57 1 98.19 107 HIS A CA 1
ATOM 898 C C . HIS A 1 107 ? 7.336 -22.594 -15.047 1 98.19 107 HIS A C 1
ATOM 900 O O . HIS A 1 107 ? 6.34 -22.625 -15.773 1 98.19 107 HIS A O 1
ATOM 906 N N . PRO A 1 108 ? 8.57 -22.391 -15.508 1 97.81 108 PRO A N 1
ATOM 907 C CA . PRO A 1 108 ? 8.75 -21.922 -16.891 1 97.81 108 PRO A CA 1
ATOM 908 C C . PRO A 1 108 ? 8.234 -22.922 -17.922 1 97.81 108 PRO A C 1
ATOM 910 O O . PRO A 1 108 ? 7.785 -22.516 -19 1 97.81 108 PRO A O 1
ATOM 913 N N . ASN A 1 109 ? 8.227 -24.172 -17.609 1 97.38 109 ASN A N 1
ATOM 914 C CA . ASN A 1 109 ? 7.754 -25.203 -18.531 1 97.38 109 ASN A CA 1
ATOM 915 C C . ASN A 1 109 ? 6.277 -25 -18.875 1 97.38 109 ASN A C 1
ATOM 917 O O . ASN A 1 109 ? 5.781 -25.578 -19.844 1 97.38 109 ASN A O 1
ATOM 921 N N . PHE A 1 110 ? 5.633 -24.234 -18.141 1 96.88 110 PHE A N 1
ATOM 922 C CA . PHE A 1 110 ? 4.195 -24.078 -18.312 1 96.88 110 PHE A CA 1
ATOM 923 C C . PHE A 1 110 ? 3.85 -22.672 -18.781 1 96.88 110 PHE A C 1
ATOM 925 O O . PHE A 1 110 ? 2.674 -22.312 -18.844 1 96.88 110 PHE A O 1
ATOM 932 N N . TRP A 1 111 ? 4.871 -21.844 -19.078 1 96.12 111 TRP A N 1
ATOM 933 C CA . TRP A 1 111 ? 4.641 -20.516 -19.609 1 96.12 111 TRP A CA 1
ATOM 934 C C . TRP A 1 111 ? 4.062 -20.578 -21.016 1 96.12 111 TRP A C 1
ATOM 936 O O . TRP A 1 111 ? 4.359 -21.5 -21.766 1 96.12 111 TRP A O 1
ATOM 946 N N . GLY A 1 112 ? 3.24 -19.609 -21.281 1 94.75 112 GLY A N 1
ATOM 947 C CA . GLY A 1 112 ? 2.752 -19.469 -22.641 1 94.75 112 GLY A CA 1
ATOM 948 C C . GLY A 1 112 ? 1.675 -20.469 -23 1 94.75 112 GLY A C 1
ATOM 949 O O . GLY A 1 112 ? 1.374 -20.672 -24.188 1 94.75 112 GLY A O 1
ATOM 950 N N . GLN A 1 113 ? 1.144 -21.125 -22.016 1 95.81 113 GLN A N 1
ATOM 951 C CA . GLN A 1 113 ? 0.161 -22.172 -22.266 1 95.81 113 GLN A CA 1
ATOM 952 C C . GLN A 1 113 ? -1.213 -21.766 -21.719 1 95.81 113 GLN A C 1
ATOM 954 O O . GLN A 1 113 ? -2.115 -22.609 -21.641 1 95.81 113 GLN A O 1
ATOM 959 N N . GLY A 1 114 ? -1.355 -20.594 -21.266 1 96.12 114 GLY A N 1
ATOM 960 C CA . GLY A 1 114 ? -2.631 -20.094 -20.766 1 96.12 114 GLY A CA 1
ATOM 961 C C . GLY A 1 114 ? -2.941 -20.547 -19.359 1 96.12 114 GLY A C 1
ATOM 962 O O . GLY A 1 114 ? -4.043 -20.328 -18.859 1 96.12 114 GLY A O 1
ATOM 963 N N . ILE A 1 115 ? -1.978 -21.188 -18.734 1 97.31 115 ILE A N 1
ATOM 964 C CA . ILE A 1 115 ? -2.186 -21.766 -17.406 1 97.31 115 ILE A CA 1
ATOM 965 C C . ILE A 1 115 ? -2.439 -20.656 -16.391 1 97.31 115 ILE A C 1
ATOM 967 O O . ILE A 1 115 ? -3.41 -20.703 -15.633 1 97.31 115 ILE A O 1
ATOM 971 N N . MET A 1 116 ? -1.613 -19.672 -16.391 1 97.94 116 MET A N 1
ATOM 972 C CA . MET A 1 116 ? -1.76 -18.625 -15.375 1 97.94 116 MET A CA 1
ATOM 973 C C . MET A 1 116 ? -3.037 -17.828 -15.602 1 97.94 116 MET A C 1
ATOM 975 O O . MET A 1 116 ? -3.682 -17.391 -14.648 1 97.94 116 MET A O 1
ATOM 979 N N . THR A 1 117 ? -3.391 -17.578 -16.859 1 97.25 117 THR A N 1
ATOM 980 C CA . THR A 1 117 ? -4.66 -16.922 -17.141 1 97.25 117 THR A CA 1
ATOM 981 C C . THR A 1 117 ? -5.824 -17.703 -16.547 1 97.25 117 THR A C 1
ATOM 983 O O . THR A 1 117 ? -6.711 -17.109 -15.922 1 97.25 117 THR A O 1
ATOM 986 N N . GLU A 1 118 ? -5.781 -19.016 -16.734 1 97.62 118 GLU A N 1
ATOM 987 C CA . GLU A 1 118 ? -6.781 -19.906 -16.156 1 97.62 118 GLU A CA 1
ATOM 988 C C . GLU A 1 118 ? -6.812 -19.781 -14.641 1 97.62 118 GLU A C 1
ATOM 990 O O . GLU A 1 118 ? -7.883 -19.703 -14.039 1 97.62 118 GLU A O 1
ATOM 995 N N . VAL A 1 119 ? -5.699 -19.75 -14.008 1 98.44 119 VAL A N 1
ATOM 996 C CA . VAL A 1 119 ? -5.555 -19.688 -12.555 1 98.44 119 VAL A CA 1
ATOM 997 C C . VAL A 1 119 ? -6.105 -18.359 -12.047 1 98.44 119 VAL A C 1
ATOM 999 O O . VAL A 1 119 ? -6.938 -18.328 -11.133 1 98.44 119 VAL A O 1
ATOM 1002 N N . ILE A 1 120 ? -5.656 -17.25 -12.633 1 98.19 120 ILE A N 1
ATOM 1003 C CA . ILE A 1 120 ? -6.027 -15.906 -12.18 1 98.19 120 ILE A CA 1
ATOM 1004 C C . ILE A 1 120 ? -7.535 -15.719 -12.32 1 98.19 120 ILE A C 1
ATOM 1006 O O . ILE A 1 120 ? -8.172 -15.117 -11.453 1 98.19 120 ILE A O 1
ATOM 1010 N N . THR A 1 121 ? -8.125 -16.25 -13.375 1 97.5 121 THR A N 1
ATOM 1011 C CA . THR A 1 121 ? -9.57 -16.172 -13.555 1 97.5 121 THR A CA 1
ATOM 1012 C C . THR A 1 121 ? -10.297 -16.797 -12.367 1 97.5 121 THR A C 1
ATOM 1014 O O . THR A 1 121 ? -11.219 -16.188 -11.805 1 97.5 121 THR A O 1
ATOM 1017 N N . ALA A 1 122 ? -9.883 -17.938 -11.93 1 98.12 122 ALA A N 1
ATOM 1018 C CA . ALA A 1 122 ? -10.508 -18.641 -10.812 1 98.12 122 ALA A CA 1
ATOM 1019 C C . ALA A 1 122 ? -10.289 -17.875 -9.5 1 98.12 122 ALA A C 1
ATOM 1021 O O . ALA A 1 122 ? -11.211 -17.75 -8.688 1 98.12 122 ALA A O 1
ATOM 1022 N N . VAL A 1 123 ? -9.094 -17.375 -9.32 1 98.38 123 VAL A N 1
ATOM 1023 C CA . VAL A 1 123 ? -8.711 -16.734 -8.07 1 98.38 123 VAL A CA 1
ATOM 1024 C C . VAL A 1 123 ? -9.453 -15.398 -7.934 1 98.38 123 VAL A C 1
ATOM 1026 O O . VAL A 1 123 ? -9.961 -15.078 -6.859 1 98.38 123 VAL A O 1
ATOM 1029 N N . ILE A 1 124 ? -9.562 -14.625 -9.031 1 97.88 124 ILE A N 1
ATOM 1030 C CA . ILE A 1 124 ? -10.266 -13.352 -8.938 1 97.88 124 ILE A CA 1
ATOM 1031 C C . ILE A 1 124 ? -11.758 -13.594 -8.727 1 97.88 124 ILE A C 1
ATOM 1033 O O . ILE A 1 124 ? -12.422 -12.836 -8.016 1 97.88 124 ILE A O 1
ATOM 1037 N N . HIS A 1 125 ? -12.305 -14.672 -9.359 1 97.12 125 HIS A N 1
ATOM 1038 C CA . HIS A 1 125 ? -13.695 -15.023 -9.133 1 97.12 125 HIS A CA 1
ATOM 1039 C C . HIS A 1 125 ? -13.953 -15.32 -7.656 1 97.12 125 HIS A C 1
ATOM 1041 O O . HIS A 1 125 ? -14.93 -14.836 -7.086 1 97.12 125 HIS A O 1
ATOM 1047 N N . TYR A 1 126 ? -13.117 -16.109 -7.059 1 97.62 126 TYR A N 1
ATOM 1048 C CA . TYR A 1 126 ? -13.242 -16.406 -5.633 1 97.62 126 TYR A CA 1
ATOM 1049 C C . TYR A 1 126 ? -13.141 -15.125 -4.809 1 97.62 126 TYR A C 1
ATOM 1051 O O . TYR A 1 126 ? -13.922 -14.906 -3.881 1 97.62 126 TYR A O 1
ATOM 1059 N N . GLY A 1 127 ? -12.117 -14.25 -5.105 1 97.75 127 GLY A N 1
ATOM 1060 C CA . GLY A 1 127 ? -11.922 -12.992 -4.398 1 97.75 127 GLY A CA 1
ATOM 1061 C C . GLY A 1 127 ? -13.156 -12.109 -4.391 1 97.75 127 GLY A C 1
ATOM 1062 O O . GLY A 1 127 ? -13.523 -11.562 -3.35 1 97.75 127 GLY A O 1
ATOM 1063 N N . PHE A 1 128 ? -13.828 -12.008 -5.523 1 97.62 128 PHE A N 1
ATOM 1064 C CA . PHE A 1 128 ? -14.969 -11.109 -5.637 1 97.62 128 PHE A CA 1
ATOM 1065 C C . PHE A 1 128 ? -16.219 -11.758 -5.062 1 97.62 128 PHE A C 1
ATOM 1067 O O . PHE A 1 128 ? -17.016 -11.094 -4.383 1 97.62 128 PHE A O 1
ATOM 1074 N N . ASN A 1 129 ? -16.391 -13.031 -5.262 1 96.25 129 ASN A N 1
ATOM 1075 C CA . ASN A 1 129 ? -17.688 -13.648 -4.957 1 96.25 129 ASN A CA 1
ATOM 1076 C C . ASN A 1 129 ? -17.703 -14.25 -3.557 1 96.25 129 ASN A C 1
ATOM 1078 O O . ASN A 1 129 ? -18.75 -14.344 -2.932 1 96.25 129 ASN A O 1
ATOM 1082 N N . ASN A 1 130 ? -16.594 -14.711 -3.1 1 96.56 130 ASN A N 1
ATOM 1083 C CA . ASN A 1 130 ? -16.547 -15.352 -1.79 1 96.56 130 ASN A CA 1
ATOM 1084 C C . ASN A 1 130 ? -15.938 -14.422 -0.738 1 96.56 130 ASN A C 1
ATOM 1086 O O . ASN A 1 130 ? -16.516 -14.242 0.335 1 96.56 130 ASN A O 1
ATOM 1090 N N . MET A 1 131 ? -14.867 -13.789 -1.092 1 96.75 131 MET A N 1
ATOM 1091 C CA . MET A 1 131 ? -14.234 -12.875 -0.146 1 96.75 131 MET A CA 1
ATOM 1092 C C . MET A 1 131 ? -14.898 -11.508 -0.181 1 96.75 131 MET A C 1
ATOM 1094 O O . MET A 1 131 ? -14.641 -10.664 0.68 1 96.75 131 MET A O 1
ATOM 1098 N N . LEU A 1 132 ? -15.617 -11.203 -1.212 1 96.88 132 LEU A N 1
ATOM 1099 C CA . LEU A 1 132 ? -16.391 -9.977 -1.38 1 96.88 132 LEU A CA 1
ATOM 1100 C C . LEU A 1 132 ? -15.477 -8.766 -1.485 1 96.88 132 LEU A C 1
ATOM 1102 O O . LEU A 1 132 ? -15.773 -7.699 -0.938 1 96.88 132 LEU A O 1
ATOM 1106 N N . LEU A 1 133 ? -14.352 -8.953 -2.064 1 97.75 133 LEU A N 1
ATOM 1107 C CA . LEU A 1 133 ? -13.484 -7.832 -2.396 1 97.75 133 LEU A CA 1
ATOM 1108 C C . LEU A 1 133 ? -14.156 -6.891 -3.387 1 97.75 133 LEU A C 1
ATOM 1110 O O . LEU A 1 133 ? -15.039 -7.309 -4.141 1 97.75 133 LEU A O 1
ATOM 1114 N N . ASN A 1 134 ? -13.797 -5.629 -3.359 1 98.25 134 ASN A N 1
ATOM 1115 C CA . ASN A 1 134 ? -14.242 -4.664 -4.363 1 98.25 134 ASN A CA 1
ATOM 1116 C C . ASN A 1 134 ? -13.148 -4.375 -5.387 1 98.25 134 ASN A C 1
ATOM 1118 O O . ASN A 1 134 ? -13.445 -3.977 -6.516 1 98.25 134 ASN A O 1
ATOM 1122 N N . ARG A 1 135 ? -11.938 -4.547 -4.965 1 98.5 135 ARG A N 1
ATOM 1123 C CA . ARG A 1 135 ? -10.781 -4.207 -5.789 1 98.5 135 ARG A CA 1
ATOM 1124 C C . ARG A 1 135 ? -9.664 -5.23 -5.613 1 98.5 135 ARG A C 1
ATOM 1126 O O . ARG A 1 135 ? -9.336 -5.609 -4.488 1 98.5 135 ARG A O 1
ATOM 1133 N N . ILE A 1 136 ? -9.18 -5.762 -6.664 1 98.75 136 ILE A N 1
ATOM 1134 C CA . ILE A 1 136 ? -7.961 -6.57 -6.711 1 98.75 136 ILE A CA 1
ATOM 1135 C C . ILE A 1 136 ? -6.902 -5.859 -7.547 1 98.75 136 ILE A C 1
ATOM 1137 O O . ILE A 1 136 ? -7.156 -5.484 -8.695 1 98.75 136 ILE A O 1
ATOM 1141 N N . GLU A 1 137 ? -5.762 -5.578 -6.91 1 98.81 137 GLU A N 1
ATOM 1142 C CA . GLU A 1 137 ? -4.703 -4.871 -7.625 1 98.81 137 GLU A CA 1
ATOM 1143 C C . GLU A 1 137 ? -3.441 -5.723 -7.723 1 98.81 137 GLU A C 1
ATOM 1145 O O . GLU A 1 137 ? -3.268 -6.676 -6.961 1 98.81 137 GLU A O 1
ATOM 1150 N N . ALA A 1 138 ? -2.66 -5.441 -8.664 1 98.56 138 ALA A N 1
ATOM 1151 C CA . ALA A 1 138 ? -1.393 -6.129 -8.898 1 98.56 138 ALA A CA 1
ATOM 1152 C C . ALA A 1 138 ? -0.271 -5.133 -9.172 1 98.56 138 ALA A C 1
ATOM 1154 O O . ALA A 1 138 ? -0.439 -4.199 -9.961 1 98.56 138 ALA A O 1
ATOM 1155 N N . PHE A 1 139 ? 0.771 -5.312 -8.484 1 98.31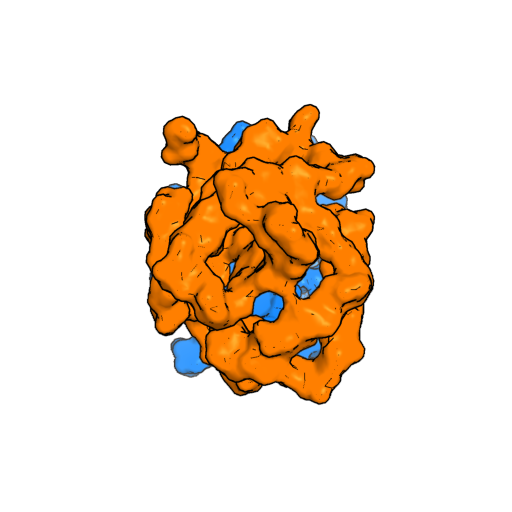 139 PHE A N 1
ATOM 1156 C CA . PHE A 1 139 ? 2.016 -4.605 -8.758 1 98.31 139 PHE A CA 1
ATOM 1157 C C . PHE A 1 139 ? 3.002 -5.504 -9.492 1 98.31 139 PHE A C 1
ATOM 1159 O O . PHE A 1 139 ? 3.199 -6.66 -9.109 1 98.31 139 PHE A O 1
ATOM 1166 N N . TYR A 1 140 ? 3.633 -4.996 -10.547 1 97.75 140 TYR A N 1
ATOM 1167 C CA . TYR A 1 140 ? 4.598 -5.773 -11.32 1 97.75 140 TYR A CA 1
ATOM 1168 C C . TYR A 1 140 ? 5.629 -4.863 -11.977 1 97.75 140 TYR A C 1
ATOM 1170 O O . TYR A 1 140 ? 5.406 -3.658 -12.109 1 97.75 140 TYR A O 1
ATOM 1178 N N . ASP A 1 141 ? 6.773 -5.438 -12.312 1 97.5 141 ASP A N 1
ATOM 1179 C CA . ASP A 1 141 ? 7.785 -4.688 -13.055 1 97.5 141 ASP A CA 1
ATOM 1180 C C . ASP A 1 141 ? 7.305 -4.363 -14.461 1 97.5 141 ASP A C 1
ATOM 1182 O O . ASP A 1 141 ? 6.875 -5.254 -15.203 1 97.5 141 ASP A O 1
ATOM 1186 N N . PRO A 1 142 ? 7.324 -3.049 -14.797 1 96.94 142 PRO A N 1
ATOM 1187 C CA . PRO A 1 142 ? 6.832 -2.682 -16.125 1 96.94 142 PRO A CA 1
ATOM 1188 C C . PRO A 1 142 ? 7.574 -3.402 -17.25 1 96.94 142 PRO A C 1
ATOM 1190 O O . PRO A 1 142 ? 7.043 -3.551 -18.344 1 96.94 142 PRO A O 1
ATOM 1193 N N . ARG A 1 143 ? 8.75 -3.945 -17.016 1 95.81 143 ARG A N 1
ATOM 1194 C CA . ARG A 1 143 ? 9.539 -4.672 -18 1 95.81 143 ARG A CA 1
ATOM 1195 C C . ARG A 1 143 ? 9.055 -6.113 -18.141 1 95.81 143 ARG A C 1
ATOM 1197 O O . ARG A 1 143 ? 9.422 -6.812 -19.078 1 95.81 143 ARG A O 1
ATOM 1204 N N . ASN A 1 144 ? 8.266 -6.562 -17.109 1 93.88 144 ASN A N 1
ATOM 1205 C CA . ASN A 1 144 ? 7.738 -7.922 -17.141 1 93.88 144 ASN A CA 1
ATOM 1206 C C . ASN A 1 144 ? 6.496 -8.016 -18.031 1 93.88 144 ASN A C 1
ATOM 1208 O O . ASN A 1 144 ? 5.379 -8.117 -17.516 1 93.88 144 ASN A O 1
ATOM 1212 N N . GLY A 1 145 ? 6.676 -8.047 -19.266 1 92.69 145 GLY A N 1
ATOM 1213 C CA . GLY A 1 145 ? 5.59 -8.055 -20.234 1 92.69 145 GLY A CA 1
ATOM 1214 C C . GLY A 1 145 ? 4.633 -9.219 -20.047 1 92.69 145 GLY A C 1
ATOM 1215 O O . GLY A 1 145 ? 3.424 -9.07 -20.25 1 92.69 145 GLY A O 1
ATOM 1216 N N . SER A 1 146 ? 5.113 -10.352 -19.719 1 92.62 146 SER A N 1
ATOM 1217 C CA . SER A 1 146 ? 4.293 -11.539 -19.531 1 92.62 146 SER A CA 1
ATOM 1218 C C . SER A 1 146 ? 3.275 -11.344 -18.406 1 92.62 146 SER A C 1
ATOM 1220 O O . SER A 1 146 ? 2.096 -11.656 -18.578 1 92.62 146 SER A O 1
ATOM 1222 N N . SER A 1 147 ? 3.738 -10.859 -17.297 1 93.69 147 SER A N 1
ATOM 1223 C CA . SER A 1 147 ? 2.828 -10.594 -16.188 1 93.69 147 SER A CA 1
ATOM 1224 C C . SER A 1 147 ? 1.744 -9.602 -16.578 1 93.69 147 SER A C 1
ATOM 1226 O O . SER A 1 147 ? 0.566 -9.797 -16.281 1 93.69 147 SER A O 1
ATOM 1228 N N . GLY A 1 148 ? 2.133 -8.523 -17.25 1 94.81 148 GLY A N 1
ATOM 1229 C CA . GLY A 1 148 ? 1.176 -7.535 -17.734 1 94.81 148 GLY A CA 1
ATOM 1230 C C . GLY A 1 148 ? 0.113 -8.117 -18.641 1 94.81 148 GLY A C 1
ATOM 1231 O O . GLY A 1 148 ? -1.072 -7.809 -18.5 1 94.81 148 GLY A O 1
ATOM 1232 N N . ARG A 1 149 ? 0.517 -8.953 -19.5 1 95.69 149 ARG A N 1
ATOM 1233 C CA . ARG A 1 149 ? -0.4 -9.562 -20.469 1 95.69 149 ARG A CA 1
ATOM 1234 C C . ARG A 1 149 ? -1.415 -10.453 -19.766 1 95.69 149 ARG A C 1
ATOM 1236 O O . ARG A 1 149 ? -2.598 -10.453 -20.109 1 95.69 149 ARG A O 1
ATOM 1243 N N . VAL A 1 150 ? -0.945 -11.234 -18.828 1 96.31 150 VAL A N 1
ATOM 1244 C CA . VAL A 1 150 ? -1.83 -12.109 -18.062 1 96.31 150 VAL A CA 1
ATOM 1245 C C . VAL A 1 150 ? -2.908 -11.273 -17.375 1 96.31 150 VAL A C 1
ATOM 1247 O O . VAL A 1 150 ? -4.09 -11.625 -17.406 1 96.31 150 VAL A O 1
ATOM 1250 N N . LEU A 1 151 ? -2.531 -10.18 -16.781 1 97.38 151 LEU A N 1
ATOM 1251 C CA . LEU A 1 151 ? -3.459 -9.297 -16.078 1 97.38 151 LEU A CA 1
ATOM 1252 C C . LEU A 1 151 ? -4.453 -8.672 -17.062 1 97.38 151 LEU A C 1
ATOM 1254 O O . LEU A 1 151 ? -5.656 -8.641 -16.797 1 97.38 151 LEU A O 1
ATOM 1258 N N . GLU A 1 152 ? -3.926 -8.234 -18.125 1 96.75 152 GLU A N 1
ATOM 1259 C CA . GLU A 1 152 ? -4.785 -7.641 -19.156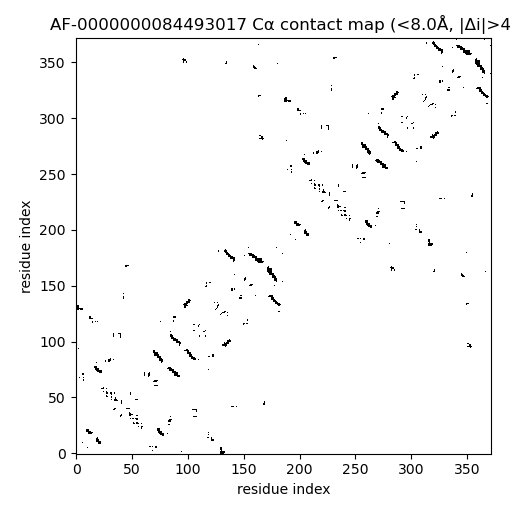 1 96.75 152 GLU A CA 1
ATOM 1260 C C . GLU A 1 152 ? -5.82 -8.648 -19.656 1 96.75 152 GLU A C 1
ATOM 1262 O O . GLU A 1 152 ? -7 -8.312 -19.797 1 96.75 152 GLU A O 1
ATOM 1267 N N . LYS A 1 153 ? -5.402 -9.836 -19.938 1 96.38 153 LYS A N 1
ATOM 1268 C CA . LYS A 1 153 ? -6.281 -10.891 -20.438 1 96.38 153 LYS A CA 1
ATOM 1269 C C . LYS A 1 153 ? -7.375 -11.211 -19.422 1 96.38 153 LYS A C 1
ATOM 1271 O O . LYS A 1 153 ? -8.453 -11.688 -19.781 1 96.38 153 LYS A O 1
ATOM 1276 N N . ASN A 1 154 ? -7.078 -10.953 -18.188 1 96.69 154 ASN A N 1
ATOM 1277 C CA . ASN A 1 154 ? -8.047 -11.242 -17.141 1 96.69 154 ASN A CA 1
ATOM 1278 C C . ASN A 1 154 ? -8.844 -10 -16.766 1 96.69 154 ASN A C 1
ATOM 1280 O O . ASN A 1 154 ? -9.5 -9.969 -15.711 1 96.69 154 ASN A O 1
ATOM 1284 N N . GLY A 1 155 ? -8.719 -8.914 -17.5 1 97 155 GLY A N 1
ATOM 1285 C CA . GLY A 1 155 ? -9.609 -7.777 -17.359 1 97 155 GLY A CA 1
ATOM 1286 C C . GLY A 1 155 ? -9.031 -6.684 -16.469 1 97 155 GLY A C 1
ATOM 1287 O O . GLY A 1 155 ? -9.719 -5.699 -16.172 1 97 155 GLY A O 1
ATOM 1288 N N . PHE A 1 156 ? -7.82 -6.828 -16.062 1 98.25 156 PHE A N 1
ATOM 1289 C CA . PHE A 1 156 ? -7.207 -5.762 -15.289 1 98.25 156 PHE A CA 1
ATOM 1290 C C . PHE A 1 156 ? -6.973 -4.527 -16.156 1 98.25 156 PHE A C 1
ATOM 1292 O O . PHE A 1 156 ? -6.605 -4.641 -17.328 1 98.25 156 PHE A O 1
ATOM 1299 N N . ILE A 1 157 ? -7.141 -3.375 -15.516 1 98.06 157 ILE A N 1
ATOM 1300 C CA . ILE A 1 157 ? -6.91 -2.104 -16.188 1 98.06 157 ILE A CA 1
ATOM 1301 C C . ILE A 1 157 ? -5.648 -1.446 -15.641 1 98.06 157 ILE A C 1
ATOM 1303 O O . ILE A 1 157 ? -5.461 -1.366 -14.422 1 98.06 157 ILE A O 1
ATOM 1307 N N . PHE A 1 158 ? -4.789 -1.068 -16.562 1 98.12 158 PHE A N 1
ATOM 1308 C CA . PHE A 1 158 ? -3.566 -0.361 -16.203 1 98.12 158 PHE A CA 1
ATOM 1309 C C . PHE A 1 158 ? -3.889 1.003 -15.602 1 98.12 158 PHE A C 1
ATOM 1311 O O . PHE A 1 158 ? -4.656 1.775 -16.172 1 98.12 158 PHE A O 1
ATOM 1318 N N . GLU A 1 159 ? -3.227 1.301 -14.414 1 98.5 159 GLU A N 1
ATOM 1319 C CA . GLU A 1 159 ? -3.586 2.547 -13.75 1 98.5 159 GLU A CA 1
ATOM 1320 C C . GLU A 1 159 ? -2.377 3.471 -13.617 1 98.5 159 GLU A C 1
ATOM 1322 O O . GLU A 1 159 ? -2.514 4.625 -13.203 1 98.5 159 GLU A O 1
ATOM 1327 N N . GLY A 1 160 ? -1.205 2.965 -13.852 1 97.94 160 GLY A N 1
ATOM 1328 C CA . GLY A 1 160 ? -0.044 3.842 -13.867 1 97.94 160 GLY A CA 1
ATOM 1329 C C . GLY A 1 160 ? 1.236 3.143 -13.453 1 97.94 160 GLY A C 1
ATOM 1330 O O . GLY A 1 160 ? 1.229 1.947 -13.156 1 97.94 160 GLY A O 1
ATOM 1331 N N . VAL A 1 161 ? 2.324 3.85 -13.57 1 98.56 161 VAL A N 1
ATOM 1332 C CA . VAL A 1 161 ? 3.633 3.385 -13.133 1 98.56 161 VAL A CA 1
ATOM 1333 C C . VAL A 1 161 ? 4.102 4.215 -11.938 1 98.56 161 VAL A C 1
ATOM 1335 O O . VAL A 1 161 ? 4.098 5.445 -11.992 1 98.56 161 VAL A O 1
ATOM 1338 N N . LEU A 1 162 ? 4.41 3.568 -10.867 1 98.56 162 LEU A N 1
ATOM 1339 C CA . LEU A 1 162 ? 4.984 4.168 -9.664 1 98.56 162 LEU A CA 1
ATOM 1340 C C . LEU A 1 162 ? 6.508 4.094 -9.695 1 98.56 162 LEU A C 1
ATOM 1342 O O . LEU A 1 162 ? 7.082 3.006 -9.594 1 98.56 162 LEU A O 1
ATOM 1346 N N . LYS A 1 163 ? 7.129 5.207 -9.812 1 98.31 163 LYS A N 1
ATOM 1347 C CA . LYS A 1 163 ? 8.562 5.262 -10.07 1 98.31 163 LYS A CA 1
ATOM 1348 C C . LYS A 1 163 ? 9.359 4.887 -8.828 1 98.31 163 LYS A C 1
ATOM 1350 O O . LYS A 1 163 ? 9.102 5.395 -7.738 1 98.31 163 LYS A O 1
ATOM 1355 N N . LYS A 1 164 ? 10.359 3.93 -9 1 98.31 164 LYS A N 1
ATOM 1356 C CA . LYS A 1 164 ? 11.297 3.508 -7.961 1 98.31 164 LYS A CA 1
ATOM 1357 C C . LYS A 1 164 ? 10.562 3.18 -6.66 1 98.31 164 LYS A C 1
ATOM 1359 O O . LYS A 1 164 ? 11 3.576 -5.578 1 98.31 164 LYS A O 1
ATOM 1364 N N . ARG A 1 165 ? 9.492 2.486 -6.723 1 98.19 165 ARG A N 1
ATOM 1365 C CA . ARG A 1 165 ? 8.625 2.254 -5.57 1 98.19 165 ARG A CA 1
ATOM 1366 C C . ARG A 1 165 ? 9.18 1.143 -4.684 1 98.19 165 ARG A C 1
ATOM 1368 O O . ARG A 1 165 ? 8.914 1.114 -3.48 1 98.19 165 ARG A O 1
ATOM 1375 N N . TYR A 1 166 ? 9.93 0.266 -5.258 1 97.94 166 TYR A N 1
ATOM 1376 C CA . TYR A 1 166 ? 10.438 -0.861 -4.484 1 97.94 166 TYR A CA 1
ATOM 1377 C C . TYR A 1 166 ? 11.961 -0.911 -4.531 1 97.94 166 TYR A C 1
ATOM 1379 O O . TYR A 1 166 ? 12.578 -0.453 -5.496 1 97.94 166 TYR A O 1
ATOM 1387 N N . PHE A 1 167 ? 12.57 -1.398 -3.4 1 97.44 167 PHE A N 1
ATOM 1388 C CA . PHE A 1 167 ? 13.984 -1.758 -3.336 1 97.44 167 PHE A CA 1
ATOM 1389 C C . PHE A 1 167 ? 14.156 -3.271 -3.332 1 97.44 167 PHE A C 1
ATOM 1391 O O . PHE A 1 167 ? 13.852 -3.936 -2.34 1 97.44 167 PHE A O 1
ATOM 1398 N N . GLU A 1 168 ? 14.523 -3.801 -4.492 1 95.12 168 GLU A N 1
ATOM 1399 C CA . GLU A 1 168 ? 14.633 -5.242 -4.691 1 95.12 168 GLU A CA 1
ATOM 1400 C C . GLU A 1 168 ? 16 -5.621 -5.254 1 95.12 168 GLU A C 1
ATOM 1402 O O . GLU A 1 168 ? 16.469 -5.016 -6.223 1 95.12 168 GLU A O 1
ATOM 1407 N N . LYS A 1 169 ? 16.578 -6.613 -4.594 1 94 169 LYS A N 1
ATOM 1408 C CA . LYS A 1 169 ? 17.875 -7.137 -5.031 1 94 169 LYS A CA 1
ATOM 1409 C C . LYS A 1 169 ? 18.906 -6.016 -5.176 1 94 169 LYS A C 1
ATOM 1411 O O . LYS A 1 169 ? 19.625 -5.961 -6.172 1 94 169 LYS A O 1
ATOM 1416 N N . GLY A 1 170 ? 18.844 -5.031 -4.32 1 94.44 170 GLY A N 1
ATOM 1417 C CA . GLY A 1 170 ? 19.859 -4.004 -4.191 1 94.44 170 GLY A CA 1
ATOM 1418 C C . GLY A 1 170 ? 19.625 -2.805 -5.09 1 94.44 170 GLY A C 1
ATOM 1419 O O . GLY A 1 170 ? 20.484 -1.948 -5.238 1 94.44 170 GLY A O 1
ATOM 1420 N N . LYS A 1 171 ? 18.484 -2.762 -5.715 1 96.31 171 LYS A N 1
ATOM 1421 C CA . LYS A 1 171 ? 18.219 -1.619 -6.586 1 96.31 171 LYS A CA 1
ATOM 1422 C C . LYS A 1 171 ? 16.766 -1.165 -6.457 1 96.31 171 LYS A C 1
ATOM 1424 O O . LYS A 1 171 ? 15.891 -1.959 -6.109 1 96.31 171 LYS A O 1
ATOM 1429 N N . PHE A 1 172 ? 16.562 0.09 -6.77 1 97.44 172 PHE A N 1
ATOM 1430 C CA . PHE A 1 172 ? 15.203 0.622 -6.848 1 97.44 172 PHE A CA 1
ATOM 1431 C C . PHE A 1 172 ? 14.57 0.287 -8.188 1 97.44 172 PHE A C 1
ATOM 1433 O O . PHE A 1 172 ? 15.211 0.417 -9.234 1 97.44 172 PHE A O 1
ATOM 1440 N N . VAL A 1 173 ? 13.312 -0.172 -8.117 1 97.81 173 VAL A N 1
ATOM 1441 C CA . VAL A 1 173 ? 12.641 -0.552 -9.359 1 97.81 173 VAL A CA 1
ATOM 1442 C C . VAL A 1 173 ? 11.258 0.09 -9.414 1 97.81 173 VAL A C 1
ATOM 1444 O O . VAL A 1 173 ? 10.617 0.297 -8.375 1 97.81 173 VAL A O 1
ATOM 1447 N N . ASP A 1 174 ? 10.859 0.393 -10.656 1 98.25 174 ASP A N 1
ATOM 1448 C CA . ASP A 1 174 ? 9.508 0.896 -10.883 1 98.25 174 ASP A CA 1
ATOM 1449 C C . ASP A 1 174 ? 8.469 -0.202 -10.672 1 98.25 174 ASP A C 1
ATOM 1451 O O . ASP A 1 174 ? 8.789 -1.391 -10.734 1 98.25 174 ASP A O 1
ATOM 1455 N N . ALA A 1 175 ? 7.254 0.192 -10.398 1 98.31 175 ALA A N 1
ATOM 1456 C CA . ALA A 1 175 ? 6.129 -0.73 -10.289 1 98.31 175 ALA A CA 1
ATOM 1457 C C . ALA A 1 175 ? 4.941 -0.252 -11.117 1 98.31 175 ALA A C 1
ATOM 1459 O O . ALA A 1 175 ? 4.434 0.853 -10.914 1 98.31 175 ALA A O 1
ATOM 1460 N N . ALA A 1 176 ? 4.574 -1.04 -12.094 1 98.44 176 ALA A N 1
ATOM 1461 C CA . ALA A 1 176 ? 3.273 -0.832 -12.719 1 98.44 176 ALA A CA 1
ATOM 1462 C C . ALA A 1 176 ? 2.145 -1.315 -11.812 1 98.44 176 ALA A C 1
ATOM 1464 O O . ALA A 1 176 ? 2.312 -2.277 -11.062 1 98.44 176 ALA A O 1
ATOM 1465 N N . ILE A 1 177 ? 1.015 -0.621 -11.891 1 98.62 177 ILE A N 1
ATOM 1466 C CA . ILE A 1 177 ? -0.151 -1.055 -11.133 1 98.62 177 ILE A CA 1
ATOM 1467 C C . ILE A 1 177 ? -1.346 -1.226 -12.062 1 98.62 177 ILE A C 1
ATOM 1469 O O . ILE A 1 177 ? -1.631 -0.349 -12.883 1 98.62 177 ILE A O 1
ATOM 1473 N N . SER A 1 178 ? -1.944 -2.359 -12.023 1 98.56 178 SER A N 1
ATOM 1474 C CA . SER A 1 178 ? -3.221 -2.668 -12.656 1 98.56 178 SER A CA 1
ATOM 1475 C C . SER A 1 178 ? -4.242 -3.162 -11.633 1 98.56 178 SER A C 1
ATOM 1477 O O . SER A 1 178 ? -3.871 -3.662 -10.57 1 98.56 178 SER A O 1
ATOM 1479 N N . ALA A 1 179 ? -5.488 -2.961 -11.984 1 98.69 179 ALA A N 1
ATOM 1480 C CA . ALA A 1 179 ? -6.523 -3.408 -11.055 1 98.69 179 ALA A CA 1
ATOM 1481 C C . ALA A 1 179 ? -7.777 -3.848 -11.805 1 98.69 179 ALA A C 1
ATOM 1483 O O . ALA A 1 179 ? -7.977 -3.488 -12.969 1 98.69 179 ALA A O 1
ATOM 1484 N N . ILE A 1 180 ? -8.523 -4.672 -11.141 1 98.44 180 ILE A N 1
ATOM 1485 C CA . ILE A 1 180 ? -9.859 -5.062 -11.578 1 98.44 180 ILE A CA 1
ATOM 1486 C C . ILE A 1 180 ? -10.859 -4.844 -10.445 1 98.44 180 ILE A C 1
ATOM 1488 O O . ILE A 1 180 ? -10.547 -5.098 -9.281 1 98.44 180 ILE A O 1
ATOM 1492 N N . LEU A 1 181 ? -12.039 -4.324 -10.789 1 98.31 181 LEU A N 1
ATOM 1493 C CA . LEU A 1 181 ? -13.07 -3.98 -9.812 1 98.31 181 LEU A CA 1
ATOM 1494 C C . LEU A 1 181 ? -14.258 -4.938 -9.914 1 98.31 181 LEU A C 1
ATOM 1496 O O . LEU A 1 181 ? -14.57 -5.43 -11 1 98.31 181 LEU A O 1
ATOM 1500 N N . LYS A 1 182 ? -14.898 -5.141 -8.828 1 95.56 182 LYS A N 1
ATOM 1501 C CA . LYS A 1 182 ? -16.047 -6.043 -8.75 1 95.56 182 LYS A CA 1
ATOM 1502 C C . LYS A 1 182 ? -17.094 -5.691 -9.797 1 95.56 182 LYS A C 1
ATOM 1504 O O . LYS A 1 182 ? -17.672 -6.578 -10.422 1 95.56 182 LYS A O 1
ATOM 1509 N N . ASP A 1 183 ? -17.375 -4.492 -10 1 91.19 183 ASP A N 1
ATOM 1510 C CA . ASP A 1 183 ? -18.453 -4.059 -10.867 1 91.19 183 ASP A CA 1
ATOM 1511 C C . ASP A 1 183 ? -18.094 -4.242 -12.344 1 91.19 183 ASP A C 1
ATOM 1513 O O . ASP A 1 183 ? -18.938 -4.066 -13.219 1 91.19 183 ASP A O 1
ATOM 1517 N N . LYS A 1 184 ? -16.906 -4.59 -12.664 1 82.38 184 LYS A N 1
ATOM 1518 C CA . LYS A 1 184 ? -16.484 -4.777 -14.047 1 82.38 184 LYS A CA 1
ATOM 1519 C C . LYS A 1 184 ? -16.438 -6.258 -14.422 1 82.38 184 LYS A C 1
ATOM 1521 O O . LYS A 1 184 ? -16.172 -6.609 -15.57 1 82.38 184 LYS A O 1
ATOM 1526 N N . ILE A 1 185 ? -16.641 -7.039 -13.367 1 76.56 185 ILE A N 1
ATOM 1527 C CA . ILE A 1 185 ? -16.609 -8.469 -13.664 1 76.56 185 ILE A CA 1
ATOM 1528 C C . ILE A 1 185 ? -18 -8.914 -14.148 1 76.56 185 ILE A C 1
ATOM 1530 O O . ILE A 1 185 ? -19.016 -8.523 -13.578 1 76.56 185 ILE A O 1
ATOM 1534 N N . ARG A 1 186 ? -18.188 -9.352 -15.461 1 55.47 186 ARG A N 1
ATOM 1535 C CA . ARG A 1 186 ? -19.391 -9.93 -16.062 1 55.47 186 ARG A CA 1
ATOM 1536 C C . ARG A 1 186 ? -19.719 -11.289 -15.445 1 55.47 186 ARG A C 1
ATOM 1538 O O . ARG A 1 186 ? -18.812 -11.992 -14.969 1 55.47 186 ARG A O 1
ATOM 1545 N N . MET B 1 1 ? 22.422 6.918 10.445 1 72.56 1 MET B N 1
ATOM 1546 C CA . MET B 1 1 ? 21.375 7.758 9.859 1 72.56 1 MET B CA 1
ATOM 1547 C C . MET B 1 1 ? 20.422 6.926 9 1 72.56 1 MET B C 1
ATOM 1549 O O . MET B 1 1 ? 20.859 5.996 8.312 1 72.56 1 MET B O 1
ATOM 1553 N N . GLY B 1 2 ? 19.109 6.863 9.32 1 87.62 2 GLY B N 1
ATOM 1554 C CA . GLY B 1 2 ? 18.062 6.078 8.688 1 87.62 2 GLY B CA 1
ATOM 1555 C C . GLY B 1 2 ? 16.703 6.27 9.328 1 87.62 2 GLY B C 1
ATOM 1556 O O . GLY B 1 2 ? 16.531 7.125 10.203 1 87.62 2 GLY B O 1
ATOM 1557 N N . ILE B 1 3 ? 15.828 5.52 8.883 1 91 3 ILE B N 1
ATOM 1558 C CA . ILE B 1 3 ? 14.445 5.629 9.344 1 91 3 ILE B CA 1
ATOM 1559 C C . ILE B 1 3 ? 14.406 5.555 10.867 1 91 3 ILE B C 1
ATOM 1561 O O . ILE B 1 3 ? 13.602 6.238 11.508 1 91 3 ILE B O 1
ATOM 1565 N N . GLU B 1 4 ? 15.328 4.84 11.422 1 90.12 4 GLU B N 1
ATOM 1566 C CA . GLU B 1 4 ? 15.344 4.641 12.867 1 90.12 4 GLU B CA 1
ATOM 1567 C C . GLU B 1 4 ? 15.578 5.957 13.602 1 90.12 4 GLU B C 1
ATOM 1569 O O . GLU B 1 4 ? 15.148 6.121 14.742 1 90.12 4 GLU B O 1
ATOM 1574 N N . THR B 1 5 ? 16.203 6.883 13.062 1 88.94 5 THR B N 1
ATOM 1575 C CA . THR B 1 5 ? 16.547 8.148 13.688 1 88.94 5 THR B CA 1
ATOM 1576 C C . THR B 1 5 ? 15.305 8.914 14.109 1 88.94 5 THR B C 1
ATOM 1578 O O . THR B 1 5 ? 15.305 9.602 15.133 1 88.94 5 THR B O 1
ATOM 1581 N N . ALA B 1 6 ? 14.297 8.75 13.305 1 92.75 6 ALA B N 1
ATOM 1582 C CA . ALA B 1 6 ? 13.055 9.461 13.586 1 92.75 6 ALA B CA 1
ATOM 1583 C C . ALA B 1 6 ? 12.391 8.93 14.852 1 92.75 6 ALA B C 1
ATOM 1585 O O . ALA B 1 6 ? 11.539 9.602 15.445 1 92.75 6 ALA B O 1
ATOM 1586 N N . PHE B 1 7 ? 12.82 7.742 15.312 1 94.62 7 PHE B N 1
ATOM 1587 C CA . PHE B 1 7 ? 12.07 7.082 16.375 1 94.62 7 PHE B CA 1
ATOM 1588 C C . PHE B 1 7 ? 12.914 6.98 17.641 1 94.62 7 PHE B C 1
ATOM 1590 O O . PHE B 1 7 ? 12.453 6.457 18.656 1 94.62 7 PHE B O 1
ATOM 1597 N N . LEU B 1 8 ? 14.141 7.395 17.594 1 92.25 8 LEU B N 1
ATOM 1598 C CA . LEU B 1 8 ? 14.977 7.484 18.781 1 92.25 8 LEU B CA 1
ATOM 1599 C C . LEU B 1 8 ? 14.555 8.656 19.656 1 92.25 8 LEU B C 1
ATOM 1601 O O . LEU B 1 8 ? 14.453 8.516 20.875 1 92.25 8 LEU B O 1
ATOM 1605 N N . ASP B 1 9 ? 14.242 9.789 19.062 1 94 9 ASP B N 1
ATOM 1606 C CA . ASP B 1 9 ? 13.688 11.016 19.641 1 94 9 ASP B CA 1
ATOM 1607 C C . ASP B 1 9 ? 12.844 11.766 18.609 1 94 9 ASP B C 1
ATOM 1609 O O . ASP B 1 9 ? 13.234 11.906 17.453 1 94 9 ASP B O 1
ATOM 1613 N N . PHE B 1 10 ? 11.789 12.188 19.094 1 97.19 10 PHE B N 1
ATOM 1614 C CA . PHE B 1 10 ? 10.906 12.867 18.156 1 97.19 10 PHE B CA 1
ATOM 1615 C C . PHE B 1 10 ? 11.578 14.125 17.609 1 97.19 10 PHE B C 1
ATOM 1617 O O . PHE B 1 10 ? 11.938 15.023 18.375 1 97.19 10 PHE B O 1
ATOM 1624 N N . PRO B 1 11 ? 11.695 14.266 16.391 1 97.31 11 PRO B N 1
ATOM 1625 C CA . PRO B 1 11 ? 12.414 15.406 15.805 1 97.31 11 PRO B CA 1
ATOM 1626 C C . PRO B 1 11 ? 11.617 16.703 15.883 1 97.31 11 PRO B C 1
ATOM 1628 O O . PRO B 1 11 ? 10.406 16.703 15.633 1 97.31 11 PRO B O 1
ATOM 1631 N N . LEU B 1 12 ? 12.281 17.766 16.219 1 97.81 12 LEU B N 1
ATOM 1632 C CA . LEU B 1 12 ? 11.742 19.125 16.156 1 97.81 12 LEU B CA 1
ATOM 1633 C C . LEU B 1 12 ? 12.164 19.797 14.852 1 97.81 12 LEU B C 1
ATOM 1635 O O . LEU B 1 12 ? 13.352 19.844 14.531 1 97.81 12 LEU B O 1
ATOM 1639 N N . LEU B 1 13 ? 11.172 20.219 14.055 1 98.19 13 LEU B N 1
ATOM 1640 C CA . LEU B 1 13 ? 11.469 20.953 12.82 1 98.19 13 LEU B CA 1
ATOM 1641 C C . LEU B 1 13 ? 11.008 22.406 12.93 1 98.19 13 LEU B C 1
ATOM 1643 O O . LEU B 1 13 ? 9.945 22.688 13.477 1 98.19 13 LEU B O 1
ATOM 1647 N N . GLU B 1 14 ? 11.836 23.266 12.469 1 97.88 14 GLU B N 1
ATOM 1648 C CA . GLU B 1 14 ? 11.516 24.703 12.484 1 97.88 14 GLU B CA 1
ATOM 1649 C C . GLU B 1 14 ? 11.523 25.281 11.078 1 97.88 14 GLU B C 1
ATOM 1651 O O . GLU B 1 14 ? 12.414 24.984 10.281 1 97.88 14 GLU B O 1
ATOM 1656 N N . THR B 1 15 ? 10.438 25.984 10.789 1 97.38 15 THR B N 1
ATOM 1657 C CA . THR B 1 15 ? 10.367 26.734 9.539 1 97.38 15 THR B CA 1
ATOM 1658 C C . THR B 1 15 ? 10.281 28.234 9.812 1 97.38 15 THR B C 1
ATOM 1660 O O . THR B 1 15 ? 10.617 28.688 10.906 1 97.38 15 THR B O 1
ATOM 1663 N N . ASP B 1 16 ? 10.016 29 8.758 1 95.62 16 ASP B N 1
ATOM 1664 C CA . ASP B 1 16 ? 9.969 30.453 8.914 1 95.62 16 ASP B CA 1
ATOM 1665 C C . ASP B 1 16 ? 8.898 30.859 9.922 1 95.62 16 ASP B C 1
ATOM 1667 O O . ASP B 1 16 ? 9.172 31.625 10.844 1 95.62 16 ASP B O 1
ATOM 1671 N N . ARG B 1 17 ? 7.664 30.312 9.805 1 95.38 17 ARG B N 1
ATOM 1672 C CA . ARG B 1 17 ? 6.52 30.75 10.594 1 95.38 17 ARG B CA 1
ATOM 1673 C C . ARG B 1 17 ? 6.152 29.703 11.648 1 95.38 17 ARG B C 1
ATOM 1675 O O . ARG B 1 17 ? 5.41 29.984 12.586 1 95.38 17 ARG B O 1
ATOM 1682 N N . LEU B 1 18 ? 6.73 28.469 11.492 1 98.12 18 LEU B N 1
ATOM 1683 C CA . LEU B 1 18 ? 6.098 27.359 12.195 1 98.12 18 LEU B CA 1
ATOM 1684 C C . LEU B 1 18 ? 7.129 26.547 12.984 1 98.12 18 LEU B C 1
ATOM 1686 O O . LEU B 1 18 ? 8.32 26.594 12.672 1 98.12 18 LEU B O 1
ATOM 1690 N N . LEU B 1 19 ? 6.648 25.938 14.023 1 98.44 19 LEU B N 1
ATOM 1691 C CA . LEU B 1 19 ? 7.352 24.891 14.758 1 98.44 19 LEU B CA 1
ATOM 1692 C C . LEU B 1 19 ? 6.609 23.562 14.648 1 98.44 19 LEU B C 1
ATOM 1694 O O . LEU B 1 19 ? 5.43 23.469 14.992 1 98.44 19 LEU B O 1
ATOM 1698 N N . LEU B 1 20 ? 7.262 22.547 14.07 1 98.75 20 LEU B N 1
ATOM 1699 C CA . LEU B 1 20 ? 6.719 21.188 13.977 1 98.75 20 LEU B CA 1
ATOM 1700 C C . LEU B 1 20 ? 7.254 20.328 15.109 1 98.75 20 LEU B C 1
ATOM 1702 O O . LEU B 1 20 ? 8.445 20 15.141 1 98.75 20 LEU B O 1
ATOM 1706 N N . ARG B 1 21 ? 6.418 19.953 16.016 1 98.62 21 ARG B N 1
ATOM 1707 C CA . ARG B 1 21 ? 6.836 19.266 17.234 1 98.62 21 ARG B CA 1
ATOM 1708 C C . ARG B 1 21 ? 5.926 18.078 17.531 1 98.62 21 ARG B C 1
ATOM 1710 O O . ARG B 1 21 ? 4.965 17.828 16.797 1 98.62 21 ARG B O 1
ATOM 1717 N N . GLU B 1 22 ? 6.293 17.375 18.562 1 98.5 22 GLU B N 1
ATOM 1718 C CA . GLU B 1 22 ? 5.469 16.234 18.984 1 98.5 22 GLU B CA 1
ATOM 1719 C C . GLU B 1 22 ? 4.086 16.703 19.438 1 98.5 22 GLU B C 1
ATOM 1721 O O . GLU B 1 22 ? 3.957 17.734 20.109 1 98.5 22 GLU B O 1
ATOM 1726 N N . ILE B 1 23 ? 3.102 15.938 19.031 1 98.75 23 ILE B N 1
ATOM 1727 C CA . ILE B 1 23 ? 1.738 16.234 19.469 1 98.75 23 ILE B CA 1
ATOM 1728 C C . ILE B 1 23 ? 1.575 15.898 20.938 1 98.75 23 ILE B C 1
ATOM 1730 O O . ILE B 1 23 ? 2.059 14.867 21.406 1 98.75 23 ILE B O 1
ATOM 1734 N N . ARG B 1 24 ? 0.894 16.781 21.656 1 98.31 24 ARG B N 1
ATOM 1735 C CA . ARG B 1 24 ? 0.613 16.578 23.078 1 98.31 24 ARG B CA 1
ATOM 1736 C C . ARG B 1 24 ? -0.883 16.422 23.328 1 98.31 24 ARG B C 1
ATOM 1738 O O . ARG B 1 24 ? -1.702 16.891 22.531 1 98.31 24 ARG B O 1
ATOM 1745 N N . LEU B 1 25 ? -1.176 15.766 24.438 1 98.31 25 LEU B N 1
ATOM 1746 C CA . LEU B 1 25 ? -2.584 15.602 24.781 1 98.31 25 LEU B CA 1
ATOM 1747 C C . LEU B 1 25 ? -3.266 16.953 24.938 1 98.31 25 LEU B C 1
ATOM 1749 O O . LEU B 1 25 ? -4.449 17.094 24.625 1 98.31 25 LEU B O 1
ATOM 1753 N N . SER B 1 26 ? -2.508 17.922 25.375 1 98 26 SER B N 1
ATOM 1754 C CA . SER B 1 26 ? -3.043 19.25 25.594 1 98 26 SER B CA 1
ATOM 1755 C C . SER B 1 26 ? -3.404 19.922 24.281 1 98 26 SER B C 1
ATOM 1757 O O . SER B 1 26 ? -4.039 20.984 24.266 1 98 26 SER B O 1
ATOM 1759 N N . ASP B 1 27 ? -3.068 19.344 23.141 1 98.56 27 ASP B N 1
ATOM 1760 C CA . ASP B 1 27 ? -3.402 19.859 21.828 1 98.56 27 ASP B CA 1
ATOM 1761 C C . ASP B 1 27 ? -4.82 19.469 21.422 1 98.56 27 ASP B C 1
ATOM 1763 O O . ASP B 1 27 ? -5.344 19.969 20.422 1 98.56 27 ASP B O 1
ATOM 1767 N N . ALA B 1 28 ? -5.477 18.641 22.172 1 98.69 28 ALA B N 1
ATOM 1768 C CA . ALA B 1 28 ? -6.738 18.016 21.797 1 98.69 28 ALA B CA 1
ATOM 1769 C C . ALA B 1 28 ? -7.801 19.062 21.484 1 98.69 28 ALA B C 1
ATOM 1771 O O . ALA B 1 28 ? -8.516 18.953 20.484 1 98.69 28 ALA B O 1
ATOM 1772 N N . PRO B 1 29 ? -7.918 20.109 22.281 1 98.44 29 PRO B N 1
ATOM 1773 C CA . PRO B 1 29 ? -8.945 21.094 21.969 1 98.44 29 PRO B CA 1
ATOM 1774 C C . PRO B 1 29 ? -8.719 21.766 20.609 1 98.44 29 PRO B C 1
ATOM 1776 O O . PRO B 1 29 ? -9.672 21.984 19.859 1 98.44 29 PRO B O 1
ATOM 1779 N N . ASN B 1 30 ? -7.527 22.078 20.281 1 98.31 30 ASN B N 1
ATOM 1780 C CA . ASN B 1 30 ? -7.227 22.688 18.984 1 98.31 30 ASN B CA 1
ATOM 1781 C C . ASN B 1 30 ? -7.473 21.703 17.844 1 98.31 30 ASN B C 1
ATOM 1783 O O . ASN B 1 30 ? -8.039 22.078 16.812 1 98.31 30 ASN B O 1
ATOM 1787 N N . MET B 1 31 ? -7.051 20.484 18.062 1 98.56 31 MET B N 1
ATOM 1788 C CA . MET B 1 31 ? -7.297 19.453 17.047 1 98.56 31 MET B CA 1
ATOM 1789 C C . MET B 1 31 ? -8.797 19.266 16.828 1 98.56 31 MET B C 1
ATOM 1791 O O . MET B 1 31 ? -9.25 19.156 15.688 1 98.56 31 MET B O 1
ATOM 1795 N N . TYR B 1 32 ? -9.555 19.219 17.906 1 98.69 32 TYR B N 1
ATOM 1796 C CA . TYR B 1 32 ? -11.008 19.094 17.812 1 98.69 32 TYR B CA 1
ATOM 1797 C C . TYR B 1 32 ? -11.609 20.266 17.047 1 98.69 32 TYR B C 1
ATOM 1799 O O . TYR B 1 32 ? -12.539 20.062 16.25 1 98.69 32 TYR B O 1
ATOM 1807 N N . SER B 1 33 ? -11.07 21.375 17.219 1 98.12 33 SER B N 1
ATOM 1808 C CA . SER B 1 33 ? -11.656 22.594 16.656 1 98.12 33 SER B CA 1
ATOM 1809 C C . SER B 1 33 ? -11.719 22.516 15.133 1 98.12 33 SER B C 1
ATOM 1811 O O . SER B 1 33 ? -12.664 23.016 14.523 1 98.12 33 SER B O 1
ATOM 1813 N N . TYR B 1 34 ? -10.727 21.875 14.5 1 97.81 34 TYR B N 1
ATOM 1814 C CA . TYR B 1 34 ? -10.789 21.844 13.039 1 97.81 34 TYR B CA 1
ATOM 1815 C C . TYR B 1 34 ? -11.289 20.484 12.555 1 97.81 34 TYR B C 1
ATOM 1817 O O . TYR B 1 34 ? -11.906 20.391 11.484 1 97.81 34 TYR B O 1
ATOM 1825 N N . PHE B 1 35 ? -11.133 19.391 13.328 1 98.25 35 PHE B N 1
ATOM 1826 C CA . PHE B 1 35 ? -11.633 18.094 12.898 1 98.25 35 PHE B CA 1
ATOM 1827 C C . PHE B 1 35 ? -13.141 18 13.094 1 98.25 35 PHE B C 1
ATOM 1829 O O . PHE B 1 35 ? -13.781 17.078 12.594 1 98.25 35 PHE B O 1
ATOM 1836 N N . SER B 1 36 ? -13.68 18.953 13.781 1 98.25 36 SER B N 1
ATOM 1837 C CA . SER B 1 36 ? -15.133 19 13.93 1 98.25 36 SER B CA 1
ATOM 1838 C C . SER B 1 36 ? -15.781 19.688 12.734 1 98.25 36 SER B C 1
ATOM 1840 O O . SER B 1 36 ? -17.016 19.719 12.625 1 98.25 36 SER B O 1
ATOM 1842 N N . LYS B 1 37 ? -15.016 20.203 11.883 1 98 37 LYS B N 1
ATOM 1843 C CA . LYS B 1 37 ? -15.508 20.906 10.695 1 98 37 LYS B CA 1
ATOM 1844 C C . LYS B 1 37 ? -15.594 19.953 9.5 1 98 37 LYS B C 1
ATOM 1846 O O . LYS B 1 37 ? -14.602 19.344 9.117 1 98 37 LYS B O 1
ATOM 1851 N N . ASP B 1 38 ? -16.688 19.984 8.836 1 97.12 38 ASP B N 1
ATOM 1852 C CA . ASP B 1 38 ? -16.938 19.078 7.719 1 97.12 38 ASP B CA 1
ATOM 1853 C C . ASP B 1 38 ? -16.016 19.391 6.547 1 97.12 38 ASP B C 1
ATOM 1855 O O . ASP B 1 38 ? -15.617 18.484 5.809 1 97.12 38 ASP B O 1
ATOM 1859 N N . GLU B 1 39 ? -15.68 20.594 6.367 1 96.56 39 GLU B N 1
ATOM 1860 C CA . GLU B 1 39 ? -14.812 20.953 5.25 1 96.56 39 GLU B CA 1
ATOM 1861 C C . GLU B 1 39 ? -13.422 20.359 5.414 1 96.56 39 GLU B C 1
ATOM 1863 O O . GLU B 1 39 ? -12.719 20.125 4.426 1 96.56 39 GLU B O 1
ATOM 1868 N N . VAL B 1 40 ? -13.031 20.125 6.676 1 96.81 40 VAL B N 1
ATOM 1869 C CA . VAL B 1 40 ? -11.719 19.531 6.934 1 96.81 40 VAL B CA 1
ATOM 1870 C C . VAL B 1 40 ? -11.773 18.031 6.695 1 96.81 40 VAL B C 1
ATOM 1872 O O . VAL B 1 40 ? -10.844 17.453 6.129 1 96.81 40 VAL B O 1
ATOM 1875 N N . THR B 1 41 ? -12.836 17.375 7.066 1 96.69 41 THR B N 1
ATOM 1876 C CA . THR B 1 41 ? -12.898 15.914 7.031 1 96.69 41 THR B CA 1
ATOM 1877 C C . THR B 1 41 ? -13.516 15.438 5.715 1 96.69 41 THR B C 1
ATOM 1879 O O . THR B 1 41 ? -13.695 14.234 5.516 1 96.69 41 THR B O 1
ATOM 1882 N N . GLU B 1 42 ? -13.828 16.328 4.82 1 95.31 42 GLU B N 1
ATOM 1883 C CA . GLU B 1 42 ? -14.508 15.992 3.572 1 95.31 42 GLU B CA 1
ATOM 1884 C C . GLU B 1 42 ? -13.781 14.859 2.846 1 95.31 42 GLU B C 1
ATOM 1886 O O . GLU B 1 42 ? -14.398 13.883 2.436 1 95.31 42 GLU B O 1
ATOM 1891 N N . TYR B 1 43 ? -12.5 14.969 2.695 1 94.12 43 TYR B N 1
ATOM 1892 C CA . TYR B 1 43 ? -11.719 13.977 1.976 1 94.12 43 TYR B CA 1
ATOM 1893 C C . TYR B 1 43 ? -10.852 13.164 2.936 1 94.12 43 TYR B C 1
ATOM 1895 O O . TYR B 1 43 ? -9.93 12.461 2.51 1 94.12 43 TYR B O 1
ATOM 1903 N N . TYR B 1 44 ? -11.055 13.398 4.207 1 93.25 44 TYR B N 1
ATOM 1904 C CA . TYR B 1 44 ? -10.359 12.641 5.238 1 93.25 44 TYR B CA 1
ATOM 1905 C C . TYR B 1 44 ? -11.086 11.336 5.543 1 93.25 44 TYR B C 1
ATOM 1907 O O . TYR B 1 44 ? -12.305 11.25 5.387 1 93.25 44 TYR B O 1
ATOM 1915 N N . ASP B 1 45 ? -10.43 10.289 5.961 1 91.56 45 ASP B N 1
ATOM 1916 C CA . ASP B 1 45 ? -11.055 9 6.223 1 91.56 45 ASP B CA 1
ATOM 1917 C C . ASP B 1 45 ? -11.75 8.984 7.582 1 91.56 45 ASP B C 1
ATOM 1919 O O . ASP B 1 45 ? -12.188 7.934 8.055 1 91.56 45 ASP B O 1
ATOM 1923 N N . LEU B 1 46 ? -11.867 10.141 8.211 1 93.44 46 LEU B N 1
ATOM 1924 C CA . LEU B 1 46 ? -12.539 10.289 9.492 1 93.44 46 LEU B CA 1
ATOM 1925 C C . LEU B 1 46 ? -13.852 11.047 9.336 1 93.44 46 LEU B C 1
ATOM 1927 O O . LEU B 1 46 ? -13.938 12 8.555 1 93.44 46 LEU B O 1
ATOM 1931 N N . GLU B 1 47 ? -14.789 10.633 10.156 1 95 47 GLU B N 1
ATOM 1932 C CA . GLU B 1 47 ? -15.961 11.492 10.32 1 95 47 GLU B CA 1
ATOM 1933 C C . GLU B 1 47 ? -15.617 12.734 11.148 1 95 47 GLU B C 1
ATOM 1935 O O . GLU B 1 47 ? -14.664 12.719 11.93 1 95 47 GLU B O 1
ATOM 1940 N N . SER B 1 48 ? -16.438 13.727 10.906 1 97.94 48 SER B N 1
ATOM 1941 C CA . SER B 1 48 ? -16.25 14.906 11.742 1 97.94 48 SER B CA 1
ATOM 1942 C C . SER B 1 48 ? -16.453 14.578 13.211 1 97.94 48 SER B C 1
ATOM 1944 O O . SER B 1 48 ? -17.375 13.836 13.57 1 97.94 48 SER B O 1
ATOM 1946 N N . PHE B 1 49 ? -15.539 15.141 14 1 98.25 49 PHE B N 1
ATOM 1947 C CA . PHE B 1 49 ? -15.602 14.875 15.43 1 98.25 49 PHE B CA 1
ATOM 1948 C C . PHE B 1 49 ? -16.812 15.555 16.047 1 98.25 49 PHE B C 1
ATOM 1950 O O . PHE B 1 49 ? -17.172 16.672 15.672 1 98.25 49 PHE B O 1
ATOM 1957 N N . THR B 1 50 ? -17.406 14.891 16.969 1 98.38 50 THR B N 1
ATOM 1958 C CA . THR B 1 50 ? -18.547 15.461 17.703 1 98.38 50 THR B CA 1
ATOM 1959 C C . THR B 1 50 ? -18.188 15.617 19.188 1 98.38 50 THR B C 1
ATOM 1961 O O . THR B 1 50 ? -19.016 16.094 19.969 1 98.38 50 THR B O 1
ATOM 1964 N N . SER B 1 51 ? -16.969 15.195 19.547 1 98.44 51 SER B N 1
ATOM 1965 C CA . SER B 1 51 ? -16.484 15.359 20.922 1 98.44 51 SER B CA 1
ATOM 1966 C C . SER B 1 51 ? -14.961 15.484 20.938 1 98.44 51 SER B C 1
ATOM 1968 O O . SER B 1 51 ? -14.266 14.922 20.078 1 98.44 51 SER B O 1
ATOM 1970 N N . GLU B 1 52 ? -14.484 16.156 21.938 1 98.19 52 GLU B N 1
ATOM 1971 C CA . GLU B 1 52 ? -13.047 16.328 22.094 1 98.19 52 GLU B CA 1
ATOM 1972 C C . GLU B 1 52 ? -12.359 15 22.391 1 98.19 52 GLU B C 1
ATOM 1974 O O . GLU B 1 52 ? -11.18 14.828 22.078 1 98.19 52 GLU B O 1
ATOM 1979 N N . LYS B 1 53 ? -13.094 14.094 22.953 1 98.44 53 LYS B N 1
ATOM 1980 C CA . LYS B 1 53 ? -12.555 12.766 23.25 1 98.44 53 LYS B CA 1
ATOM 1981 C C . LYS B 1 53 ? -12.039 12.086 21.984 1 98.44 53 LYS B C 1
ATOM 1983 O O . LYS B 1 53 ? -11.039 11.359 22.016 1 98.44 53 LYS B O 1
ATOM 1988 N N . GLN B 1 54 ? -12.656 12.336 20.875 1 98.5 54 GLN B N 1
ATOM 1989 C CA . GLN B 1 54 ? -12.219 11.766 19.609 1 98.5 54 GLN B CA 1
ATOM 1990 C C . GLN B 1 54 ? -10.852 12.312 19.203 1 98.5 54 GLN B C 1
ATOM 1992 O O . GLN B 1 54 ? -10.031 11.586 18.641 1 98.5 54 GLN B O 1
ATOM 1997 N N . ALA B 1 55 ? -10.625 13.555 19.516 1 98.62 55 ALA B N 1
ATOM 1998 C CA . ALA B 1 55 ? -9.305 14.141 19.266 1 98.62 55 ALA B CA 1
ATOM 1999 C C . ALA B 1 55 ? -8.25 13.508 20.172 1 98.62 55 ALA B C 1
ATOM 2001 O O . ALA B 1 55 ? -7.152 13.18 19.719 1 98.62 55 ALA B O 1
ATOM 2002 N N . GLU B 1 56 ? -8.594 13.336 21.422 1 98.75 56 GLU B N 1
ATOM 2003 C CA . GLU B 1 56 ? -7.688 12.672 22.359 1 98.75 56 GLU B CA 1
ATOM 2004 C C . GLU B 1 56 ? -7.352 11.258 21.891 1 98.75 56 GLU B C 1
ATOM 2006 O O . GLU B 1 56 ? -6.191 10.844 21.938 1 98.75 56 GLU B O 1
ATOM 2011 N N . ASP B 1 57 ? -8.383 10.586 21.5 1 98.62 57 ASP B N 1
ATOM 2012 C CA . ASP B 1 57 ? -8.188 9.227 21 1 98.62 57 ASP B CA 1
ATOM 2013 C C . ASP B 1 57 ? -7.262 9.203 19.797 1 98.62 57 ASP B C 1
ATOM 2015 O O . ASP B 1 57 ? -6.418 8.312 19.656 1 98.62 57 ASP B O 1
ATOM 2019 N N . LEU B 1 58 ? -7.465 10.164 18.938 1 98.38 58 LEU B N 1
ATOM 2020 C CA . LEU B 1 58 ? -6.613 10.258 17.75 1 98.38 58 LEU B CA 1
ATOM 2021 C C . LEU B 1 58 ? -5.164 10.516 18.141 1 98.38 58 LEU B C 1
ATOM 2023 O O . LEU B 1 58 ? -4.246 9.906 17.594 1 98.38 58 LEU B O 1
ATOM 2027 N N . ILE B 1 59 ? -4.938 11.367 19.078 1 98.75 59 ILE B N 1
ATOM 2028 C CA . ILE B 1 59 ? -3.596 11.664 19.562 1 98.75 59 ILE B CA 1
ATOM 2029 C C . ILE B 1 59 ? -2.965 10.406 20.156 1 98.75 59 ILE B C 1
ATOM 2031 O O . ILE B 1 59 ? -1.798 10.109 19.891 1 98.75 59 ILE B O 1
ATOM 2035 N N . HIS B 1 60 ? -3.727 9.672 20.891 1 98.69 60 HIS B N 1
ATOM 2036 C CA . HIS B 1 60 ? -3.234 8.414 21.438 1 98.69 60 HIS B CA 1
ATOM 2037 C C . HIS B 1 60 ? -2.826 7.453 20.328 1 98.69 60 HIS B C 1
ATOM 2039 O O . HIS B 1 60 ? -1.815 6.754 20.453 1 98.69 60 HIS B O 1
ATOM 2045 N N . ARG B 1 61 ? -3.621 7.434 19.344 1 98.06 61 ARG B N 1
ATOM 2046 C CA . ARG B 1 61 ? -3.299 6.57 18.203 1 98.06 61 ARG B CA 1
ATOM 2047 C C . ARG B 1 61 ? -1.992 7 17.547 1 98.06 61 ARG B C 1
ATOM 2049 O O . ARG B 1 61 ? -1.17 6.156 17.188 1 98.06 61 ARG B O 1
ATOM 2056 N N . PHE B 1 62 ? -1.824 8.297 17.391 1 98.12 62 PHE B N 1
ATOM 2057 C CA . PHE B 1 62 ? -0.573 8.805 16.828 1 98.12 62 PHE B CA 1
ATOM 2058 C C . PHE B 1 62 ? 0.612 8.359 17.688 1 98.12 62 PHE B C 1
ATOM 2060 O O . PHE B 1 62 ? 1.622 7.891 17.156 1 98.12 62 PHE B O 1
ATOM 2067 N N . HIS B 1 63 ? 0.491 8.469 18.953 1 98.12 63 HIS B N 1
ATOM 2068 C CA . HIS B 1 63 ? 1.557 8.086 19.875 1 98.12 63 HIS B CA 1
ATOM 2069 C C . HIS B 1 63 ? 1.844 6.594 19.797 1 98.12 63 HIS B C 1
ATOM 2071 O O . HIS B 1 63 ? 3.006 6.18 19.812 1 98.12 63 HIS B O 1
ATOM 2077 N N . GLN B 1 64 ? 0.791 5.871 19.781 1 98.19 64 GLN B N 1
ATOM 2078 C CA . GLN B 1 64 ? 0.941 4.422 19.703 1 98.19 64 GLN B CA 1
ATOM 2079 C C . GLN B 1 64 ? 1.675 4.012 18.438 1 98.19 64 GLN B C 1
ATOM 2081 O O . GLN B 1 64 ? 2.609 3.209 18.484 1 98.19 64 GLN B O 1
ATOM 2086 N N . ARG B 1 65 ? 1.26 4.551 17.344 1 97.31 65 ARG B N 1
ATOM 2087 C CA . ARG B 1 65 ? 1.879 4.207 16.062 1 97.31 65 ARG B CA 1
ATOM 2088 C C . ARG B 1 65 ? 3.33 4.672 16.016 1 97.31 65 ARG B C 1
ATOM 2090 O O . ARG B 1 65 ? 4.176 4.02 15.398 1 97.31 65 ARG B O 1
ATOM 2097 N N . TYR B 1 66 ? 3.615 5.789 16.641 1 97.69 66 TYR B N 1
ATOM 2098 C CA . TYR B 1 66 ? 4.996 6.25 16.75 1 97.69 66 TYR B CA 1
ATOM 2099 C C . TYR B 1 66 ? 5.84 5.262 17.547 1 97.69 66 TYR B C 1
ATOM 2101 O O . TYR B 1 66 ? 6.945 4.902 17.125 1 97.69 66 TYR B O 1
ATOM 2109 N N . SER B 1 67 ? 5.289 4.809 18.625 1 96.62 67 SER B N 1
ATOM 2110 C CA . SER B 1 67 ? 6.012 3.871 19.484 1 96.62 67 SER B CA 1
ATOM 2111 C C . SER B 1 67 ? 6.273 2.555 18.766 1 96.62 67 SER B C 1
ATOM 2113 O O . SER B 1 67 ? 7.262 1.873 19.031 1 96.62 67 SER B O 1
ATOM 2115 N N . GLU B 1 68 ? 5.422 2.264 17.828 1 95.44 68 GLU B N 1
ATOM 2116 C CA . GLU B 1 68 ? 5.555 1.045 17.031 1 95.44 68 GLU B CA 1
ATOM 2117 C C . GLU B 1 68 ? 6.398 1.288 15.789 1 95.44 68 GLU B C 1
ATOM 2119 O O . GLU B 1 68 ? 6.551 0.394 14.953 1 95.44 68 GLU B O 1
ATOM 2124 N N . ARG B 1 69 ? 6.879 2.521 15.617 1 94.75 69 ARG B N 1
ATOM 2125 C CA . ARG B 1 69 ? 7.707 2.943 14.492 1 94.75 69 ARG B CA 1
ATOM 2126 C C . ARG B 1 69 ? 6.957 2.812 13.172 1 94.75 69 ARG B C 1
ATOM 2128 O O . ARG B 1 69 ? 7.547 2.482 12.148 1 94.75 69 ARG B O 1
ATOM 2135 N N . LYS B 1 70 ? 5.68 3.039 13.242 1 95 70 LYS B N 1
ATOM 2136 C CA . LYS B 1 70 ? 4.84 2.885 12.055 1 95 70 LYS B CA 1
ATOM 2137 C C . LYS B 1 70 ? 4.473 4.242 11.461 1 95 70 LYS B C 1
ATOM 2139 O O . LYS B 1 70 ? 4.113 4.332 10.289 1 95 70 LYS B O 1
ATOM 2144 N N . GLN B 1 71 ? 4.578 5.207 12.32 1 97.69 71 GLN B N 1
ATOM 2145 C CA . GLN B 1 71 ? 4.152 6.535 11.891 1 97.69 71 GLN B CA 1
ATOM 2146 C C . GLN B 1 71 ? 4.84 7.625 12.703 1 97.69 71 GLN B C 1
ATOM 2148 O O . GLN B 1 71 ? 5.168 7.418 13.875 1 97.69 71 GLN B O 1
ATOM 2153 N N . ILE B 1 72 ? 5.184 8.672 12.07 1 98.38 72 ILE B N 1
ATOM 2154 C CA . ILE B 1 72 ? 5.605 9.891 12.75 1 98.38 72 ILE B CA 1
ATOM 2155 C C . ILE B 1 72 ? 4.734 11.062 12.305 1 98.38 72 ILE B C 1
ATOM 2157 O O . ILE B 1 72 ? 4.566 11.297 11.102 1 98.38 72 ILE B O 1
ATOM 2161 N N . ARG B 1 73 ? 4.082 11.695 13.219 1 98.75 73 ARG B N 1
ATOM 2162 C CA . ARG B 1 73 ? 3.141 12.773 12.961 1 98.75 73 ARG B CA 1
ATOM 2163 C C . ARG B 1 73 ? 3.482 14.008 13.789 1 98.75 73 ARG B C 1
ATOM 2165 O O . ARG B 1 73 ? 3.551 13.945 15.016 1 98.75 73 ARG B O 1
ATOM 2172 N N . TRP B 1 74 ? 3.73 15.133 13.094 1 98.88 74 TRP B N 1
ATOM 2173 C CA . TRP B 1 74 ? 4.059 16.375 13.773 1 98.88 74 TRP B CA 1
ATOM 2174 C C . TRP B 1 74 ? 2.809 17.219 14.008 1 98.88 74 TRP B C 1
ATOM 2176 O O . TRP B 1 74 ? 1.923 17.281 13.148 1 98.88 74 TRP B O 1
ATOM 2186 N N . ALA B 1 75 ? 2.787 17.906 15.086 1 98.88 75 ALA B N 1
ATOM 2187 C CA . ALA B 1 75 ? 1.938 19.078 15.25 1 98.88 75 ALA B CA 1
ATOM 2188 C C . ALA B 1 75 ? 2.506 20.281 14.492 1 98.88 75 ALA B C 1
ATOM 2190 O O . ALA B 1 75 ? 3.693 20.594 14.617 1 98.88 75 ALA B O 1
ATOM 2191 N N . ILE B 1 76 ? 1.648 20.875 13.727 1 98.81 76 ILE B N 1
ATOM 2192 C CA . ILE B 1 76 ? 1.98 22.156 13.133 1 98.81 76 ILE B CA 1
ATOM 2193 C C . ILE B 1 76 ? 1.578 23.281 14.078 1 98.81 76 ILE B C 1
ATOM 2195 O O . ILE B 1 76 ? 0.39 23.484 14.344 1 98.81 76 ILE B O 1
ATOM 2199 N N . THR B 1 77 ? 2.553 24.031 14.555 1 98.5 77 THR B N 1
ATOM 2200 C CA . THR B 1 77 ? 2.236 25.078 15.531 1 98.5 77 THR B CA 1
ATOM 2201 C C . THR B 1 77 ? 2.826 26.422 15.102 1 98.5 77 THR B C 1
ATOM 2203 O O . THR B 1 77 ? 3.867 26.453 14.445 1 98.5 77 THR B O 1
ATOM 2206 N N . LEU B 1 78 ? 2.088 27.422 15.484 1 95.75 78 LEU B N 1
ATOM 2207 C CA . LEU B 1 78 ? 2.592 28.766 15.258 1 95.75 78 LEU B CA 1
ATOM 2208 C C . LEU B 1 78 ? 3.705 29.109 16.25 1 95.75 78 LEU B C 1
ATOM 2210 O O . LEU B 1 78 ? 3.578 28.844 17.438 1 95.75 78 LEU B O 1
ATOM 2214 N N . LYS B 1 79 ? 4.777 29.672 15.766 1 93.69 79 LYS B N 1
ATOM 2215 C CA . LYS B 1 79 ? 5.918 29.984 16.625 1 93.69 79 LYS B CA 1
ATOM 2216 C C . LYS B 1 79 ? 5.52 30.984 17.719 1 93.69 79 LYS B C 1
ATOM 2218 O O . LYS B 1 79 ? 6.055 30.938 18.828 1 93.69 79 LYS B O 1
ATOM 2223 N N . ASP B 1 80 ? 4.574 31.812 17.547 1 90.19 80 ASP B N 1
ATOM 2224 C CA . ASP B 1 80 ? 4.258 32.906 18.469 1 90.19 80 ASP B CA 1
ATOM 2225 C C . ASP B 1 80 ? 3.43 32.406 19.656 1 90.19 80 ASP B C 1
ATOM 2227 O O . ASP B 1 80 ? 3.49 32.969 20.734 1 90.19 80 ASP B O 1
ATOM 2231 N N . ASN B 1 81 ? 2.639 31.359 19.516 1 90.88 81 ASN B N 1
ATOM 2232 C CA . ASN B 1 81 ? 1.762 30.984 20.625 1 90.88 81 ASN B CA 1
ATOM 2233 C C . ASN B 1 81 ? 1.683 29.469 20.766 1 90.88 81 ASN B C 1
ATOM 2235 O O . ASN B 1 81 ? 0.866 28.953 21.547 1 90.88 81 ASN B O 1
ATOM 2239 N N . ASP B 1 82 ? 2.412 28.656 20.047 1 92.62 82 ASP B N 1
ATOM 2240 C CA . ASP B 1 82 ? 2.494 27.203 20.125 1 92.62 82 ASP B CA 1
ATOM 2241 C C . ASP B 1 82 ? 1.132 26.562 19.859 1 92.62 82 ASP B C 1
ATOM 2243 O O . ASP B 1 82 ? 0.88 25.438 20.297 1 92.62 82 ASP B O 1
ATOM 2247 N N . GLN B 1 83 ? 0.243 27.25 19.266 1 95.06 83 GLN B N 1
ATOM 2248 C CA . GLN B 1 83 ? -1.078 26.719 18.938 1 95.06 83 GLN B CA 1
ATOM 2249 C C . GLN B 1 83 ? -1.004 25.719 17.797 1 95.06 83 GLN B C 1
ATOM 2251 O O . GLN B 1 83 ? -0.422 26 16.75 1 95.06 83 GLN B O 1
ATOM 2256 N N . LEU B 1 84 ? -1.584 24.516 18.094 1 98.25 84 LEU B N 1
ATOM 2257 C CA . LEU B 1 84 ? -1.67 23.547 17.016 1 98.25 84 LEU B CA 1
ATOM 2258 C C . LEU B 1 84 ? -2.719 23.953 15.984 1 98.25 84 LEU B C 1
ATOM 2260 O O . LEU B 1 84 ? -3.877 24.188 16.344 1 98.25 84 LEU B O 1
ATOM 2264 N N . ILE B 1 85 ? -2.344 24.047 14.734 1 98.5 85 ILE B N 1
ATOM 2265 C CA . ILE B 1 85 ? -3.273 24.484 13.703 1 98.5 85 ILE B CA 1
ATOM 2266 C C . ILE B 1 85 ? -3.443 23.391 12.648 1 98.5 85 ILE B C 1
ATOM 2268 O O . ILE B 1 85 ? -4.145 23.594 11.656 1 98.5 85 ILE B O 1
ATOM 2272 N N . GLY B 1 86 ? -2.793 22.234 12.766 1 98.69 86 GLY B N 1
ATOM 2273 C CA . GLY B 1 86 ? -2.85 21.094 11.867 1 98.69 86 GLY B CA 1
ATOM 2274 C C . GLY B 1 86 ? -1.796 20.031 12.172 1 98.69 86 GLY B C 1
ATOM 2275 O O . GLY B 1 86 ? -1.061 20.156 13.156 1 98.69 86 GLY B O 1
ATOM 2276 N N . THR B 1 87 ? -1.77 18.953 11.414 1 98.75 87 THR B N 1
ATOM 2277 C CA . THR B 1 87 ? -0.723 17.953 11.562 1 98.75 87 THR B CA 1
ATOM 2278 C C . THR B 1 87 ? -0.221 17.484 10.203 1 98.75 87 THR B C 1
ATOM 2280 O O . THR B 1 87 ? -0.889 17.672 9.188 1 98.75 87 THR B O 1
ATOM 2283 N N . CYS B 1 88 ? 0.916 16.969 10.227 1 98.69 88 CYS B N 1
ATOM 2284 C CA . CYS B 1 88 ? 1.548 16.422 9.031 1 98.69 88 CYS B CA 1
ATOM 2285 C C . CYS B 1 88 ? 2.547 15.328 9.406 1 98.69 88 CYS B C 1
ATOM 2287 O O . CYS B 1 88 ? 3.211 15.414 10.438 1 98.69 88 CYS B O 1
ATOM 2289 N N . GLY B 1 89 ? 2.637 14.367 8.539 1 98.56 89 GLY B N 1
ATOM 2290 C CA . GLY B 1 89 ? 3.695 13.406 8.797 1 98.56 89 GLY B CA 1
ATOM 2291 C C . GLY B 1 89 ? 3.678 12.227 7.84 1 98.56 89 GLY B C 1
ATOM 2292 O O . GLY B 1 89 ? 3.154 12.336 6.727 1 98.56 89 GLY B O 1
ATOM 2293 N N . PHE B 1 90 ? 4.445 11.195 8.258 1 98.69 90 PHE B N 1
ATOM 2294 C CA . PHE B 1 90 ? 4.602 9.992 7.453 1 98.69 90 PHE B CA 1
ATOM 2295 C C . PHE B 1 90 ? 3.898 8.805 8.102 1 98.69 90 PHE B C 1
ATOM 2297 O O . PHE B 1 90 ? 3.951 8.641 9.32 1 98.69 90 PHE B O 1
ATOM 2304 N N . HIS B 1 91 ? 3.219 8.039 7.363 1 98 91 HIS B N 1
ATOM 2305 C CA . HIS B 1 91 ? 2.65 6.75 7.758 1 98 91 HIS B CA 1
ATOM 2306 C C . HIS B 1 91 ? 2.857 5.703 6.668 1 98 91 HIS B C 1
ATOM 2308 O O . HIS B 1 91 ? 3.463 5.984 5.633 1 98 91 HIS B O 1
ATOM 2314 N N . ALA B 1 92 ? 2.494 4.441 6.992 1 96.69 92 ALA B N 1
ATOM 2315 C CA . ALA B 1 92 ? 2.74 3.332 6.074 1 96.69 92 ALA B CA 1
ATOM 2316 C C . ALA B 1 92 ? 4.203 3.289 5.645 1 96.69 92 ALA B C 1
ATOM 2318 O O . ALA B 1 92 ? 4.5 3.211 4.449 1 96.69 92 ALA B O 1
ATOM 2319 N N . ILE B 1 93 ? 5.07 3.477 6.637 1 97.06 93 ILE B N 1
ATOM 2320 C CA . ILE B 1 93 ? 6.508 3.486 6.395 1 97.06 93 ILE B CA 1
ATOM 2321 C C . ILE B 1 93 ? 6.984 2.076 6.055 1 97.06 93 ILE B C 1
ATOM 2323 O O . ILE B 1 93 ? 6.691 1.124 6.781 1 97.06 93 ILE B O 1
ATOM 2327 N N . GLU B 1 94 ? 7.59 1.906 4.934 1 96.44 94 GLU B N 1
ATOM 2328 C CA . GLU B 1 94 ? 8.211 0.646 4.539 1 96.44 94 GLU B CA 1
ATOM 2329 C C . GLU B 1 94 ? 9.734 0.775 4.48 1 96.44 94 GLU B C 1
ATOM 2331 O O . GLU B 1 94 ? 10.289 1.118 3.434 1 96.44 94 GLU B O 1
ATOM 2336 N N . GLU B 1 95 ? 10.328 0.411 5.57 1 95.81 95 GLU B N 1
ATOM 2337 C CA . GLU B 1 95 ? 11.773 0.584 5.715 1 95.81 95 GLU B CA 1
ATOM 2338 C C . GLU B 1 95 ? 12.531 -0.195 4.645 1 95.81 95 GLU B C 1
ATOM 2340 O O . GLU B 1 95 ? 13.531 0.289 4.105 1 95.81 95 GLU B O 1
ATOM 2345 N N . GLU B 1 96 ? 12.031 -1.367 4.297 1 94.75 96 GLU B N 1
ATOM 2346 C CA . GLU B 1 96 ? 12.719 -2.232 3.346 1 94.75 96 GLU B CA 1
ATOM 2347 C C . GLU B 1 96 ? 12.711 -1.629 1.944 1 94.75 96 GLU B C 1
ATOM 2349 O O . GLU B 1 96 ? 13.539 -1.994 1.101 1 94.75 96 GLU B O 1
ATOM 2354 N N . HIS B 1 97 ? 11.828 -0.718 1.68 1 97.31 97 HIS B N 1
ATOM 2355 C CA . HIS B 1 97 ? 11.719 -0.105 0.361 1 97.31 97 HIS B CA 1
ATOM 2356 C C . HIS B 1 97 ? 12.031 1.386 0.418 1 97.31 97 HIS B C 1
ATOM 2358 O O . HIS B 1 97 ? 11.836 2.104 -0.566 1 97.31 97 HIS B O 1
ATOM 2364 N N . TYR B 1 98 ? 12.43 1.889 1.596 1 97.38 98 TYR B N 1
ATOM 2365 C CA . TYR B 1 98 ? 12.836 3.279 1.777 1 97.38 98 TYR B CA 1
ATOM 2366 C C . TYR B 1 98 ? 11.742 4.23 1.306 1 97.38 98 TYR B C 1
ATOM 2368 O O . TYR B 1 98 ? 12.016 5.176 0.561 1 97.38 98 TYR B O 1
ATOM 2376 N N . LYS B 1 99 ? 10.539 3.943 1.736 1 98.12 99 LYS B N 1
ATOM 2377 C CA . LYS B 1 99 ? 9.438 4.781 1.277 1 98.12 99 LYS B CA 1
ATOM 2378 C C . LYS B 1 99 ? 8.406 4.992 2.387 1 98.12 99 LYS B C 1
ATOM 2380 O O . LYS B 1 99 ? 8.352 4.219 3.346 1 98.12 99 LYS B O 1
ATOM 2385 N N . ALA B 1 100 ? 7.617 6.039 2.268 1 98.44 100 ALA B N 1
ATOM 2386 C CA . ALA B 1 100 ? 6.535 6.363 3.189 1 98.44 100 ALA B CA 1
ATOM 2387 C C . ALA B 1 100 ? 5.434 7.156 2.486 1 98.44 100 ALA B C 1
ATOM 2389 O O . ALA B 1 100 ? 5.656 7.715 1.409 1 98.44 100 ALA B O 1
ATOM 2390 N N . GLU B 1 101 ? 4.297 7.121 3.088 1 98.75 101 GLU B N 1
ATOM 2391 C CA . GLU B 1 101 ? 3.189 7.977 2.672 1 98.75 101 GLU B CA 1
ATOM 2392 C C . GLU B 1 101 ? 3.104 9.227 3.539 1 98.75 101 GLU B C 1
ATOM 2394 O O . GLU B 1 101 ? 3.281 9.164 4.758 1 98.75 101 GLU B O 1
ATOM 2399 N N . ILE B 1 102 ? 2.881 10.32 2.857 1 98.75 102 ILE B N 1
ATOM 2400 C CA . ILE B 1 102 ? 2.738 11.562 3.604 1 98.75 102 ILE B CA 1
ATOM 2401 C C . ILE B 1 102 ? 1.262 11.938 3.715 1 98.75 102 ILE B C 1
ATOM 2403 O O . ILE B 1 102 ? 0.483 11.695 2.789 1 98.75 102 ILE B O 1
ATOM 2407 N N . GLY B 1 103 ? 0.832 12.445 4.828 1 98 103 GLY B N 1
ATOM 2408 C CA . GLY B 1 103 ? -0.506 12.953 5.09 1 98 103 GLY B CA 1
ATOM 2409 C C . GLY B 1 103 ? -0.511 14.219 5.926 1 98 103 GLY B C 1
ATOM 2410 O O . GLY B 1 103 ? 0.417 14.461 6.699 1 98 103 GLY B O 1
ATOM 2411 N N . TYR B 1 104 ? -1.554 15 5.762 1 98.25 104 TYR B N 1
ATOM 2412 C CA . TYR B 1 104 ? -1.597 16.281 6.453 1 98.25 104 TYR B CA 1
ATOM 2413 C C . TYR B 1 104 ? -3.006 16.859 6.438 1 98.25 104 TYR B C 1
ATOM 2415 O O . TYR B 1 104 ? -3.828 16.5 5.594 1 98.25 104 TYR B O 1
ATOM 2423 N N . GLU B 1 105 ? -3.254 17.641 7.328 1 98 105 GLU B N 1
ATOM 2424 C CA . GLU B 1 105 ? -4.438 18.5 7.355 1 98 105 GLU B CA 1
ATOM 2425 C C . GLU B 1 105 ? -4.156 19.812 8.086 1 98 105 GLU B C 1
ATOM 2427 O O . GLU B 1 105 ? -3.17 19.922 8.82 1 98 105 GLU B O 1
ATOM 2432 N N . LEU B 1 106 ? -4.949 20.734 7.875 1 97.94 106 LEU B N 1
ATOM 2433 C CA . LEU B 1 106 ? -4.754 22.078 8.391 1 97.94 106 LEU B CA 1
ATOM 2434 C C . LEU B 1 106 ? -6.094 22.734 8.734 1 97.94 106 LEU B C 1
ATOM 2436 O O . LEU B 1 106 ? -7.082 22.531 8.023 1 97.94 106 LEU B O 1
ATOM 2440 N N . HIS B 1 107 ? -6.062 23.547 9.781 1 98.19 107 HIS B N 1
ATOM 2441 C CA . HIS B 1 107 ? -7.219 24.375 10.102 1 98.19 107 HIS B CA 1
ATOM 2442 C C . HIS B 1 107 ? -7.586 25.281 8.922 1 98.19 107 HIS B C 1
ATOM 2444 O O . HIS B 1 107 ? -6.715 25.922 8.336 1 98.19 107 HIS B O 1
ATOM 2450 N N . PRO B 1 108 ? -8.883 25.406 8.672 1 97.88 108 PRO B N 1
ATOM 2451 C CA . PRO B 1 108 ? -9.312 26.141 7.484 1 97.88 108 PRO B CA 1
ATOM 2452 C C . PRO B 1 108 ? -8.891 27.609 7.52 1 97.88 108 PRO B C 1
ATOM 2454 O O . PRO B 1 108 ? -8.656 28.219 6.473 1 97.88 108 PRO B O 1
ATOM 2457 N N . ASN B 1 109 ? -8.742 28.188 8.68 1 97.38 109 ASN B N 1
ATOM 2458 C CA . ASN B 1 109 ? -8.344 29.578 8.805 1 97.38 109 ASN B CA 1
ATOM 2459 C C . ASN B 1 109 ? -6.957 29.828 8.211 1 97.38 109 ASN B C 1
ATOM 2461 O O . ASN B 1 109 ? -6.582 30.969 7.957 1 97.38 109 ASN B O 1
ATOM 2465 N N . PHE B 1 110 ? -6.266 28.812 7.984 1 96.94 110 PHE B N 1
ATOM 2466 C CA . PHE B 1 110 ? -4.891 28.953 7.531 1 96.94 110 PHE B CA 1
ATOM 2467 C C . PHE B 1 110 ? -4.727 28.438 6.109 1 96.94 110 PHE B C 1
ATOM 2469 O O . PHE B 1 110 ? -3.607 28.328 5.605 1 96.94 110 PHE B O 1
ATOM 2476 N N . TRP B 1 111 ? -5.844 28.047 5.457 1 96.19 111 TRP B N 1
ATOM 2477 C CA . TRP B 1 111 ? -5.801 27.625 4.066 1 96.19 111 TRP B CA 1
ATOM 2478 C C . TRP B 1 111 ? -5.449 28.781 3.143 1 96.19 111 TRP B C 1
ATOM 2480 O O . TRP B 1 111 ? -5.789 29.938 3.426 1 96.19 111 TRP B O 1
ATOM 2490 N N . GLY B 1 112 ? -4.758 28.438 2.105 1 94.88 112 GLY B N 1
ATOM 2491 C CA . GLY B 1 112 ? -4.504 29.422 1.066 1 94.88 112 GLY B CA 1
ATOM 2492 C C . GLY B 1 112 ? -3.426 30.406 1.442 1 94.88 112 GLY B C 1
ATOM 2493 O O . GLY B 1 112 ? -3.299 31.469 0.812 1 94.88 112 GLY B O 1
ATOM 2494 N N . GLN B 1 113 ? -2.697 30.109 2.475 1 95.88 113 GLN B N 1
ATOM 2495 C CA . GLN B 1 113 ? -1.69 31.047 2.967 1 95.88 113 GLN B CA 1
ATOM 2496 C C . GLN B 1 113 ? -0.283 30.484 2.783 1 95.88 113 GLN B C 1
ATOM 2498 O O . GLN B 1 113 ? 0.682 31.016 3.33 1 95.88 113 GLN B O 1
ATOM 2503 N N . GLY B 1 114 ? -0.169 29.375 2.156 1 96.25 114 GLY B N 1
ATOM 2504 C CA . GLY B 1 114 ? 1.127 28.781 1.884 1 96.25 114 GLY B CA 1
ATOM 2505 C C . GLY B 1 114 ? 1.691 28.016 3.066 1 96.25 114 GLY B C 1
ATOM 2506 O O . GLY B 1 114 ? 2.84 27.562 3.031 1 96.25 114 GLY B O 1
ATOM 2507 N N . ILE B 1 115 ? 0.893 27.875 4.09 1 97.44 115 ILE B N 1
ATOM 2508 C CA . ILE B 1 115 ? 1.352 27.25 5.324 1 97.44 115 ILE B CA 1
ATOM 2509 C C . ILE B 1 115 ? 1.678 25.781 5.07 1 97.44 115 ILE B C 1
ATOM 2511 O O . ILE B 1 115 ? 2.758 25.312 5.43 1 97.44 115 ILE B O 1
ATOM 2515 N N . MET B 1 116 ? 0.786 25.094 4.449 1 98 116 MET B N 1
ATOM 2516 C CA . MET B 1 116 ? 1.014 23.656 4.258 1 98 116 MET B CA 1
ATOM 2517 C C . MET B 1 116 ? 2.176 23.422 3.301 1 98 116 MET B C 1
ATOM 2519 O O . MET B 1 116 ? 2.93 22.453 3.463 1 98 116 MET B O 1
ATOM 2523 N N . THR B 1 117 ? 2.309 24.25 2.273 1 97.38 117 THR B N 1
ATOM 2524 C CA . THR B 1 117 ? 3.463 24.141 1.39 1 97.38 117 THR B CA 1
ATOM 2525 C C . THR B 1 117 ? 4.762 24.266 2.182 1 97.38 117 THR B C 1
ATOM 2527 O O . THR B 1 117 ? 5.695 23.484 1.981 1 97.38 117 THR B O 1
ATOM 2530 N N . GLU B 1 118 ? 4.789 25.25 3.068 1 97.69 118 GLU B N 1
ATOM 2531 C CA . GLU B 1 118 ? 5.934 25.453 3.951 1 97.69 118 GLU B CA 1
ATOM 2532 C C . GLU B 1 118 ? 6.195 24.219 4.812 1 97.69 118 GLU B C 1
ATOM 2534 O O . GLU B 1 118 ? 7.34 23.781 4.949 1 97.69 118 GLU B O 1
ATOM 2539 N N . VAL B 1 119 ? 5.191 23.625 5.359 1 98.44 119 VAL B N 1
ATOM 2540 C CA . VAL B 1 119 ? 5.277 22.469 6.234 1 98.44 119 VAL B CA 1
ATOM 2541 C C . VAL B 1 119 ? 5.801 21.266 5.453 1 98.44 119 VAL B C 1
ATOM 2543 O O . VAL B 1 119 ? 6.762 20.609 5.875 1 98.44 119 VAL B O 1
ATOM 2546 N N . ILE B 1 120 ? 5.18 20.969 4.301 1 98.19 120 ILE B N 1
ATOM 2547 C CA . ILE B 1 120 ? 5.516 19.797 3.5 1 98.19 120 ILE B CA 1
ATOM 2548 C C . ILE B 1 120 ? 6.965 19.891 3.025 1 98.19 120 ILE B C 1
ATOM 2550 O O .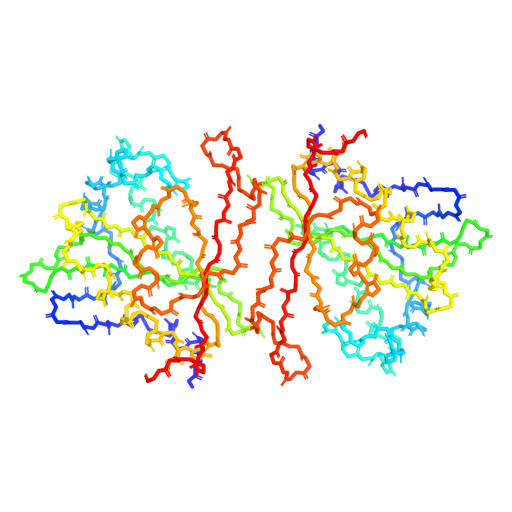 ILE B 1 120 ? 7.684 18.891 3.004 1 98.19 120 ILE B O 1
ATOM 2554 N N . THR B 1 121 ? 7.422 21.094 2.684 1 97.5 121 THR B N 1
ATOM 2555 C CA . THR B 1 121 ? 8.812 21.281 2.285 1 97.5 121 THR B CA 1
ATOM 2556 C C . THR B 1 121 ? 9.758 20.828 3.387 1 97.5 121 THR B C 1
ATOM 2558 O O . THR B 1 121 ? 10.711 20.078 3.125 1 97.5 121 THR B O 1
ATOM 2561 N N . ALA B 1 122 ? 9.508 21.203 4.605 1 98.06 122 ALA B N 1
ATOM 2562 C CA . ALA B 1 122 ? 10.352 20.828 5.738 1 98.06 122 ALA B CA 1
ATOM 2563 C C . ALA B 1 122 ? 10.289 19.328 6.012 1 98.06 122 ALA B C 1
ATOM 2565 O O . ALA B 1 122 ? 11.312 18.703 6.277 1 98.06 122 ALA B O 1
ATOM 2566 N N . VAL B 1 123 ? 9.109 18.781 5.938 1 98.31 123 VAL B N 1
ATOM 2567 C CA . VAL B 1 123 ? 8.883 17.375 6.281 1 98.31 123 VAL B CA 1
ATOM 2568 C C . VAL B 1 123 ? 9.531 16.484 5.234 1 98.31 123 VAL B C 1
ATOM 2570 O O . VAL B 1 123 ? 10.18 15.484 5.574 1 98.31 123 VAL B O 1
ATOM 2573 N N . ILE B 1 124 ? 9.406 16.828 3.941 1 97.88 124 ILE B N 1
ATOM 2574 C CA . ILE B 1 124 ? 10.023 16 2.906 1 97.88 124 ILE B CA 1
ATOM 2575 C C . ILE B 1 124 ? 11.539 16.109 2.996 1 97.88 124 ILE B C 1
ATOM 2577 O O . ILE B 1 124 ? 12.25 15.125 2.762 1 97.88 124 ILE B O 1
ATOM 2581 N N . HIS B 1 125 ? 12.055 17.328 3.334 1 97.12 125 HIS B N 1
ATOM 2582 C CA . HIS B 1 125 ? 13.492 17.484 3.533 1 97.12 125 HIS B CA 1
ATOM 2583 C C . HIS B 1 125 ? 14 16.562 4.637 1 97.12 125 HIS B C 1
ATOM 2585 O O . HIS B 1 125 ? 15.016 15.883 4.469 1 97.12 125 HIS B O 1
ATOM 2591 N N . TYR B 1 126 ? 13.32 16.547 5.742 1 97.62 126 TYR B N 1
ATOM 2592 C CA . TYR B 1 126 ? 13.688 15.648 6.832 1 97.62 126 TYR B CA 1
ATOM 2593 C C . TYR B 1 126 ? 13.625 14.195 6.387 1 97.62 126 TYR B C 1
ATOM 2595 O O . TYR B 1 126 ? 14.523 13.406 6.684 1 97.62 126 TYR B O 1
ATOM 2603 N N . GLY B 1 127 ? 12.523 13.781 5.691 1 97.75 127 GLY B N 1
ATOM 2604 C CA . GLY B 1 127 ? 12.352 12.414 5.207 1 97.75 127 GLY B CA 1
ATOM 2605 C C . GLY B 1 127 ? 13.5 11.938 4.348 1 97.75 127 GLY B C 1
ATOM 2606 O O . GLY B 1 127 ? 13.992 10.82 4.516 1 97.75 127 GLY B O 1
ATOM 2607 N N . PHE B 1 128 ? 13.977 12.789 3.455 1 97.56 128 PHE B N 1
ATOM 2608 C CA . PHE B 1 128 ? 15.016 12.391 2.518 1 97.56 128 PHE B CA 1
ATOM 2609 C C . PHE B 1 128 ? 16.391 12.461 3.174 1 97.56 128 PHE B C 1
ATOM 2611 O O . PHE B 1 128 ? 17.234 11.578 2.973 1 97.56 128 PHE B O 1
ATOM 2618 N N . ASN B 1 129 ? 16.625 13.445 3.998 1 96.19 129 ASN B N 1
ATOM 2619 C CA . ASN B 1 129 ? 17.984 13.703 4.457 1 96.19 129 ASN B CA 1
ATOM 2620 C C . ASN B 1 129 ? 18.266 13.023 5.793 1 96.19 129 ASN B C 1
ATOM 2622 O O . ASN B 1 129 ? 19.406 12.695 6.094 1 96.19 129 ASN B O 1
ATOM 2626 N N . ASN B 1 130 ? 17.281 12.883 6.605 1 96.56 130 ASN B N 1
ATOM 2627 C CA . ASN B 1 130 ? 17.469 12.289 7.922 1 96.56 130 ASN B CA 1
ATOM 2628 C C . ASN B 1 130 ? 16.984 10.844 7.961 1 96.56 130 ASN B C 1
ATOM 2630 O O . ASN B 1 130 ? 17.719 9.945 8.398 1 96.56 130 ASN B O 1
ATOM 2634 N N . MET B 1 131 ? 15.82 10.617 7.418 1 96.75 131 MET B N 1
ATOM 2635 C CA . MET B 1 131 ? 15.281 9.266 7.41 1 96.75 131 MET B CA 1
ATOM 2636 C C . MET B 1 131 ? 15.828 8.461 6.238 1 96.75 131 MET B C 1
ATOM 2638 O O . MET B 1 131 ? 15.648 7.246 6.172 1 96.75 131 MET B O 1
ATOM 2642 N N . LEU B 1 132 ? 16.359 9.117 5.246 1 96.81 132 LEU B N 1
ATOM 2643 C CA . LEU B 1 132 ? 17 8.516 4.082 1 96.81 132 LEU B CA 1
ATOM 2644 C C . LEU B 1 132 ? 15.992 7.746 3.234 1 96.81 132 LEU B C 1
ATOM 2646 O O . LEU B 1 132 ? 16.297 6.672 2.717 1 96.81 132 LEU B O 1
ATOM 2650 N N . LEU B 1 133 ? 14.82 8.234 3.182 1 97.75 133 LEU B N 1
ATOM 2651 C CA . LEU B 1 133 ? 13.828 7.699 2.252 1 97.75 133 LEU B CA 1
ATOM 2652 C C . LEU B 1 133 ? 14.273 7.902 0.808 1 97.75 133 LEU B C 1
ATOM 2654 O O . LEU B 1 133 ? 15.062 8.805 0.518 1 97.75 133 LEU B O 1
ATOM 2658 N N . ASN B 1 134 ? 13.82 7.047 -0.076 1 98.25 134 ASN B N 1
ATOM 2659 C CA . ASN B 1 134 ? 14.023 7.23 -1.508 1 98.25 134 ASN B CA 1
ATOM 2660 C C . ASN B 1 134 ? 12.766 7.75 -2.195 1 98.25 134 ASN B C 1
ATOM 2662 O O . ASN B 1 134 ? 12.844 8.383 -3.246 1 98.25 134 ASN B O 1
ATOM 2666 N N . ARG B 1 135 ? 11.648 7.441 -1.616 1 98.5 135 ARG B N 1
ATOM 2667 C CA . ARG B 1 135 ? 10.352 7.77 -2.205 1 98.5 135 ARG B CA 1
ATOM 2668 C C . ARG B 1 135 ? 9.359 8.203 -1.133 1 98.5 135 ARG B C 1
ATOM 2670 O O . ARG B 1 135 ? 9.242 7.559 -0.09 1 98.5 135 ARG B O 1
ATOM 2677 N N . ILE B 1 136 ? 8.758 9.305 -1.306 1 98.75 136 ILE B N 1
ATOM 2678 C CA . ILE B 1 136 ? 7.613 9.766 -0.526 1 98.75 136 ILE B CA 1
ATOM 2679 C C . ILE B 1 136 ? 6.383 9.875 -1.428 1 98.75 136 ILE B C 1
ATOM 2681 O O . ILE B 1 136 ? 6.426 10.523 -2.473 1 98.75 136 ILE B O 1
ATOM 2685 N N . GLU B 1 137 ? 5.344 9.117 -1.067 1 98.81 137 GLU B N 1
ATOM 2686 C CA . GLU B 1 137 ? 4.137 9.133 -1.889 1 98.81 137 GLU B CA 1
ATOM 2687 C C . GLU B 1 137 ? 2.939 9.656 -1.1 1 98.81 137 GLU B C 1
ATOM 2689 O O . GLU B 1 137 ? 2.957 9.664 0.133 1 98.81 137 GLU B O 1
ATOM 2694 N N . ALA B 1 138 ? 2.004 10.148 -1.78 1 98.62 138 ALA B N 1
ATOM 2695 C CA . ALA B 1 138 ? 0.768 10.672 -1.202 1 98.62 138 ALA B CA 1
ATOM 2696 C C . ALA B 1 138 ? -0.452 10.156 -1.959 1 98.62 138 ALA B C 1
ATOM 2698 O O . ALA B 1 138 ? -0.48 10.172 -3.191 1 98.62 138 ALA B O 1
ATOM 2699 N N . PHE B 1 139 ? -1.363 9.656 -1.231 1 98.31 139 PHE B N 1
ATOM 2700 C CA . PHE B 1 139 ? -2.686 9.32 -1.744 1 98.31 139 PHE B CA 1
ATOM 2701 C C . PHE B 1 139 ? -3.705 10.383 -1.356 1 98.31 139 PHE B C 1
ATOM 2703 O O . PHE B 1 139 ? -3.756 10.805 -0.201 1 98.31 139 PHE B O 1
ATOM 2710 N N . TYR B 1 140 ? -4.52 10.836 -2.303 1 97.81 140 TYR B N 1
ATOM 2711 C CA . TYR B 1 140 ? -5.531 11.852 -2.033 1 97.81 140 TYR B CA 1
ATOM 2712 C C . TYR B 1 140 ? -6.715 11.703 -2.979 1 97.81 140 TYR B C 1
ATOM 2714 O O . TYR B 1 140 ? -6.609 11.047 -4.02 1 97.81 140 TYR B O 1
ATOM 2722 N N . ASP B 1 141 ? -7.863 12.242 -2.576 1 97.56 141 ASP B N 1
ATOM 2723 C CA . ASP B 1 141 ? -9.031 12.25 -3.449 1 97.56 141 ASP B CA 1
ATOM 2724 C C . ASP B 1 141 ? -8.805 13.164 -4.656 1 97.56 141 ASP B C 1
ATOM 2726 O O . ASP B 1 141 ? -8.43 14.328 -4.5 1 97.56 141 ASP B O 1
ATOM 2730 N N . PRO B 1 142 ? -8.969 12.57 -5.867 1 96.94 142 PRO B N 1
ATOM 2731 C CA . PRO B 1 142 ? -8.727 13.391 -7.059 1 96.94 142 PRO B CA 1
ATOM 2732 C C . PRO B 1 142 ? -9.578 14.656 -7.09 1 96.94 142 PRO B C 1
ATOM 2734 O O . PRO B 1 142 ? -9.219 15.633 -7.75 1 96.94 142 PRO B O 1
ATOM 2737 N N . ARG B 1 143 ? -10.656 14.742 -6.336 1 95.88 143 ARG B N 1
ATOM 2738 C CA . ARG B 1 143 ? -11.531 15.906 -6.273 1 95.88 143 ARG B CA 1
ATOM 2739 C C . ARG B 1 143 ? -10.969 16.969 -5.328 1 95.88 143 ARG B C 1
ATOM 2741 O O . ARG B 1 143 ? -11.43 18.109 -5.324 1 95.88 143 ARG B O 1
ATOM 2748 N N . ASN B 1 144 ? -10.008 16.516 -4.469 1 94 144 ASN B N 1
ATOM 2749 C CA . ASN B 1 144 ? -9.391 17.453 -3.535 1 94 144 ASN B CA 1
ATOM 2750 C C . ASN B 1 144 ? -8.297 18.281 -4.211 1 94 144 ASN B C 1
ATOM 2752 O O . ASN B 1 144 ? -7.109 18.047 -3.988 1 94 144 ASN B O 1
ATOM 2756 N N . GLY B 1 145 ? -8.664 19.234 -4.941 1 92.88 145 GLY B N 1
ATOM 2757 C CA . GLY B 1 145 ? -7.75 20.062 -5.715 1 92.88 145 GLY B CA 1
ATOM 2758 C C . GLY B 1 145 ? -6.695 20.734 -4.859 1 92.88 145 GLY B C 1
ATOM 2759 O O . GLY B 1 145 ? -5.547 20.891 -5.281 1 92.88 145 GLY B O 1
ATOM 2760 N N . SER B 1 146 ? -7.039 21.172 -3.703 1 92.88 146 SER B N 1
ATOM 2761 C CA . SER B 1 146 ? -6.113 21.859 -2.807 1 92.88 146 SER B CA 1
ATOM 2762 C C . SER B 1 146 ? -4.953 20.953 -2.41 1 92.88 146 SER B C 1
ATOM 2764 O O . SER B 1 146 ? -3.791 21.375 -2.459 1 92.88 146 SER B O 1
ATOM 2766 N N . SER B 1 147 ? -5.262 19.75 -2.014 1 94 147 SER B N 1
ATOM 2767 C CA . SER B 1 147 ? -4.207 18.812 -1.661 1 94 147 SER B CA 1
ATOM 2768 C C . SER B 1 147 ? -3.277 18.547 -2.842 1 94 147 SER B C 1
ATOM 2770 O O . SER B 1 147 ? -2.055 18.531 -2.684 1 94 147 SER B O 1
ATOM 2772 N N . GLY B 1 148 ? -3.846 18.344 -4.023 1 95.06 148 GLY B N 1
ATOM 2773 C CA . GLY B 1 148 ? -3.051 18.141 -5.223 1 95.06 148 GLY B CA 1
ATOM 2774 C C . GLY B 1 148 ? -2.104 19.297 -5.512 1 95.06 148 GLY B C 1
ATOM 2775 O O . GLY B 1 148 ? -0.938 19.078 -5.852 1 95.06 148 GLY B O 1
ATOM 2776 N N . ARG B 1 149 ? -2.574 20.469 -5.355 1 95.88 149 ARG B N 1
ATOM 2777 C CA . ARG B 1 149 ? -1.773 21.656 -5.633 1 95.88 149 ARG B CA 1
ATOM 2778 C C . ARG B 1 149 ? -0.598 21.766 -4.668 1 95.88 149 ARG B C 1
ATOM 2780 O O . ARG B 1 149 ? 0.512 22.125 -5.07 1 95.88 149 ARG B O 1
ATOM 2787 N N . VAL B 1 150 ? -0.86 21.516 -3.408 1 96.5 150 VAL B N 1
ATOM 2788 C CA . VAL B 1 150 ? 0.196 21.547 -2.4 1 96.5 150 VAL B CA 1
ATOM 2789 C C . VAL B 1 150 ? 1.304 20.562 -2.785 1 96.5 150 VAL B C 1
ATOM 2791 O O . VAL B 1 150 ? 2.488 20.906 -2.723 1 96.5 150 VAL B O 1
ATOM 2794 N N . LEU B 1 151 ? 0.945 19.391 -3.199 1 97.44 151 LEU B N 1
ATOM 2795 C CA . LEU B 1 151 ? 1.903 18.359 -3.586 1 97.44 151 LEU B CA 1
ATOM 2796 C C . LEU B 1 151 ? 2.68 18.781 -4.828 1 97.44 151 LEU B C 1
ATOM 2798 O O . LEU B 1 151 ? 3.904 18.641 -4.879 1 97.44 151 LEU B O 1
ATOM 2802 N N . GLU B 1 152 ? 1.958 19.281 -5.754 1 96.81 152 GLU B N 1
ATOM 2803 C CA . GLU B 1 152 ? 2.6 19.75 -6.98 1 96.81 152 GLU B CA 1
ATOM 2804 C C . GLU B 1 152 ? 3.615 20.844 -6.688 1 96.81 152 GLU B C 1
ATOM 2806 O O . GLU B 1 152 ? 4.73 20.828 -7.215 1 96.81 152 GLU B O 1
ATOM 2811 N N . LYS B 1 153 ? 3.25 21.797 -5.891 1 96.44 153 LYS B N 1
ATOM 2812 C CA . LYS B 1 153 ? 4.125 22.906 -5.527 1 96.44 153 LYS B CA 1
ATOM 2813 C C . LYS B 1 153 ? 5.383 22.406 -4.824 1 96.44 153 LYS B C 1
ATOM 2815 O O . LYS B 1 153 ? 6.422 23.078 -4.855 1 96.44 153 LYS B O 1
ATOM 2820 N N . ASN B 1 154 ? 5.258 21.297 -4.203 1 96.69 154 ASN B N 1
ATOM 2821 C CA . ASN B 1 154 ? 6.395 20.75 -3.475 1 96.69 154 ASN B CA 1
ATOM 2822 C C . ASN B 1 154 ? 7.148 19.719 -4.312 1 96.69 154 ASN B C 1
ATOM 2824 O O . ASN B 1 154 ? 7.949 18.938 -3.785 1 96.69 154 ASN B O 1
ATOM 2828 N N . GLY B 1 155 ? 6.824 19.578 -5.586 1 97.06 155 GLY B N 1
ATOM 2829 C CA . GLY B 1 155 ? 7.637 18.812 -6.512 1 97.06 155 GLY B CA 1
ATOM 2830 C C . GLY B 1 155 ? 7.133 17.391 -6.711 1 97.06 155 GLY B C 1
ATOM 2831 O O . GLY B 1 155 ? 7.777 16.594 -7.383 1 97.06 155 GLY B O 1
ATOM 2832 N N . PHE B 1 156 ? 6.012 17.078 -6.145 1 98.25 156 PHE B N 1
ATOM 2833 C CA . PHE B 1 156 ? 5.445 15.75 -6.383 1 98.25 156 PHE B CA 1
ATOM 2834 C C . PHE B 1 156 ? 4.992 15.609 -7.828 1 98.25 156 PHE B C 1
ATOM 2836 O O . PHE B 1 156 ? 4.453 16.547 -8.414 1 98.25 156 PHE B O 1
ATOM 2843 N N . ILE B 1 157 ? 5.18 14.406 -8.336 1 98.06 157 ILE B N 1
ATOM 2844 C CA . ILE B 1 157 ? 4.754 14.094 -9.695 1 98.06 157 ILE B CA 1
ATOM 2845 C C . ILE B 1 157 ? 3.547 13.156 -9.656 1 98.06 157 ILE B C 1
ATOM 2847 O O . ILE B 1 157 ? 3.551 12.156 -8.93 1 98.06 157 ILE B O 1
ATOM 2851 N N . PHE B 1 158 ? 2.529 13.547 -10.383 1 98.12 158 PHE B N 1
ATOM 2852 C CA . PHE B 1 158 ? 1.33 12.727 -10.508 1 98.12 158 PHE B CA 1
ATOM 2853 C C . PHE B 1 158 ? 1.641 11.422 -11.227 1 98.12 158 PHE B C 1
ATOM 2855 O O . PHE B 1 158 ? 2.254 11.422 -12.297 1 98.12 158 PHE B O 1
ATOM 2862 N N . GLU B 1 159 ? 1.146 10.281 -10.617 1 98.5 159 GLU B N 1
ATOM 2863 C CA . GLU B 1 159 ? 1.512 8.992 -11.203 1 98.5 159 GLU B CA 1
ATOM 2864 C C . GLU B 1 159 ? 0.273 8.211 -11.633 1 98.5 159 GLU B C 1
ATOM 2866 O O . GLU B 1 159 ? 0.385 7.16 -12.266 1 98.5 159 GLU B O 1
ATOM 2871 N N . GLY B 1 160 ? -0.885 8.641 -11.227 1 97.94 160 GLY B N 1
ATOM 2872 C CA . GLY B 1 160 ? -2.096 8 -11.719 1 97.94 160 GLY B CA 1
ATOM 2873 C C . GLY B 1 160 ? -3.234 8.031 -10.719 1 97.94 160 GLY B C 1
ATOM 2874 O O . GLY B 1 160 ? -3.086 8.562 -9.617 1 97.94 160 GLY B O 1
ATOM 2875 N N . VAL B 1 161 ? -4.379 7.59 -11.164 1 98.56 161 VAL B N 1
ATOM 2876 C CA . VAL B 1 161 ? -5.562 7.449 -10.32 1 98.56 161 VAL B CA 1
ATOM 2877 C C . VAL B 1 161 ? -5.895 5.973 -10.133 1 98.56 161 VAL B C 1
ATOM 2879 O O . VAL B 1 161 ? -5.988 5.223 -11.109 1 98.56 161 VAL B O 1
ATOM 2882 N N . LEU B 1 162 ? -5.977 5.539 -8.922 1 98.56 162 LEU B N 1
ATOM 2883 C CA . LEU B 1 162 ? -6.398 4.195 -8.539 1 98.56 162 LEU B CA 1
ATOM 2884 C C . LEU B 1 162 ? -7.898 4.152 -8.266 1 98.56 162 LEU B C 1
ATOM 2886 O O . LEU B 1 162 ? -8.367 4.73 -7.277 1 98.56 162 LEU B O 1
ATOM 2890 N N . LYS B 1 163 ? -8.609 3.496 -9.086 1 98.31 163 LYS B N 1
ATOM 2891 C CA . LYS B 1 163 ? -10.07 3.551 -9.062 1 98.31 163 LYS B CA 1
ATOM 2892 C C . LYS B 1 163 ? -10.625 2.777 -7.875 1 98.31 163 LYS B C 1
ATOM 2894 O O . LYS B 1 163 ? -10.234 1.637 -7.625 1 98.31 163 LYS B O 1
ATOM 2899 N N . LYS B 1 164 ? -11.562 3.451 -7.094 1 98.31 164 LYS B N 1
ATOM 2900 C CA . LYS B 1 164 ? -12.289 2.857 -5.977 1 98.31 164 LYS B CA 1
ATOM 2901 C C . LYS B 1 164 ? -11.336 2.127 -5.027 1 98.31 164 LYS B C 1
ATOM 2903 O O . LYS B 1 164 ? -11.633 1.015 -4.586 1 98.31 164 LYS B O 1
ATOM 2908 N N . ARG B 1 165 ? -10.242 2.697 -4.707 1 98.25 165 ARG B N 1
ATOM 2909 C CA . ARG B 1 165 ? -9.188 2.031 -3.943 1 98.25 165 ARG B CA 1
ATOM 2910 C C . ARG B 1 165 ? -9.516 2.023 -2.453 1 98.25 165 ARG B C 1
ATOM 2912 O O . ARG B 1 165 ? -9.07 1.138 -1.721 1 98.25 165 ARG B O 1
ATOM 2919 N N . TYR B 1 166 ? -10.266 2.971 -2.018 1 98 166 TYR B N 1
ATOM 2920 C CA . TYR B 1 166 ? -10.562 3.064 -0.591 1 98 166 TYR B CA 1
ATOM 2921 C C . TYR B 1 166 ? -12.062 3.02 -0.341 1 98 166 TYR B C 1
ATOM 2923 O O . TYR B 1 166 ? -12.859 3.426 -1.196 1 98 166 TYR B O 1
ATOM 2931 N N . PHE B 1 167 ? -12.453 2.422 0.83 1 97.5 167 PHE B N 1
ATOM 2932 C CA . PHE B 1 167 ? -13.805 2.5 1.369 1 97.5 167 PHE B CA 1
ATOM 2933 C C . PHE B 1 167 ? -13.859 3.455 2.555 1 97.5 167 PHE B C 1
ATOM 2935 O O . PHE B 1 167 ? -13.344 3.146 3.633 1 97.5 167 PHE B O 1
ATOM 2942 N N . GLU B 1 168 ? -14.367 4.652 2.299 1 95.31 168 GLU B N 1
ATOM 2943 C CA . GLU B 1 168 ? -14.398 5.723 3.291 1 95.31 168 GLU B CA 1
ATOM 2944 C C . GLU B 1 168 ? -15.812 6.289 3.445 1 95.31 168 GLU B C 1
ATOM 2946 O O . GLU B 1 168 ? -16.469 6.621 2.453 1 95.31 168 GLU B O 1
ATOM 2951 N N . LYS B 1 169 ? -16.203 6.363 4.699 1 94.25 169 LYS B N 1
ATOM 2952 C CA . LYS B 1 169 ? -17.516 6.938 5.031 1 94.25 169 LYS B CA 1
ATOM 2953 C C . LYS B 1 169 ? -18.625 6.258 4.242 1 94.25 169 LYS B C 1
ATOM 2955 O O . LYS B 1 169 ? -19.5 6.934 3.691 1 94.25 169 LYS B O 1
ATOM 2960 N N . GLY B 1 170 ? -18.516 4.988 4.02 1 94.62 170 GLY B N 1
ATOM 2961 C CA . GLY B 1 170 ? -19.578 4.156 3.471 1 94.62 170 GLY B CA 1
ATOM 2962 C C . GLY B 1 170 ? -19.562 4.094 1.955 1 94.62 170 GLY B C 1
ATOM 2963 O O . GLY B 1 170 ? -20.516 3.6 1.34 1 94.62 170 GLY B O 1
ATOM 2964 N N . LYS B 1 171 ? -18.547 4.625 1.35 1 96.38 171 LYS B N 1
ATOM 2965 C CA . LYS B 1 171 ? -18.5 4.578 -0.109 1 96.38 171 LYS B CA 1
ATOM 2966 C C . LYS B 1 171 ? -17.094 4.297 -0.604 1 96.38 171 LYS B C 1
ATOM 2968 O O . LYS B 1 171 ? -16.109 4.605 0.081 1 96.38 171 LYS B O 1
ATOM 2973 N N . PHE B 1 172 ? -17.031 3.738 -1.795 1 97.5 172 PHE B N 1
ATOM 2974 C CA . PHE B 1 172 ? -15.75 3.555 -2.463 1 97.5 172 PHE B CA 1
ATOM 2975 C C . PHE B 1 172 ? -15.305 4.844 -3.148 1 97.5 172 PHE B C 1
ATOM 2977 O O . PHE B 1 172 ? -16.109 5.508 -3.809 1 97.5 172 PHE B O 1
ATOM 2984 N N . VAL B 1 173 ? -14.031 5.184 -2.945 1 97.88 173 VAL B N 1
ATOM 2985 C CA . VAL B 1 173 ? -13.531 6.422 -3.537 1 97.88 173 VAL B CA 1
ATOM 2986 C C . VAL B 1 173 ? -12.227 6.152 -4.277 1 97.88 173 VAL B C 1
ATOM 2988 O O . VAL B 1 173 ? -11.453 5.273 -3.889 1 97.88 173 VAL B O 1
ATOM 2991 N N . ASP B 1 174 ? -12.055 6.934 -5.352 1 98.31 174 ASP B N 1
ATOM 2992 C CA . ASP B 1 174 ? -10.805 6.891 -6.094 1 98.31 174 ASP B CA 1
ATOM 2993 C C . ASP B 1 174 ? -9.664 7.508 -5.285 1 98.31 174 ASP B C 1
ATOM 2995 O O . ASP B 1 174 ? -9.906 8.297 -4.371 1 98.31 174 ASP B O 1
ATOM 2999 N N . ALA B 1 175 ? -8.453 7.133 -5.602 1 98.38 175 ALA B N 1
ATOM 3000 C CA . ALA B 1 175 ? -7.258 7.723 -5.008 1 98.38 175 ALA B CA 1
ATOM 3001 C C . ALA B 1 175 ? -6.258 8.141 -6.082 1 98.38 175 ALA B C 1
ATOM 3003 O O . ALA B 1 175 ? -5.805 7.312 -6.875 1 98.38 175 ALA B O 1
ATOM 3004 N N . ALA B 1 176 ? -5.988 9.422 -6.148 1 98.5 176 ALA B N 1
ATOM 3005 C CA . ALA B 1 176 ? -4.82 9.867 -6.902 1 98.5 176 ALA B CA 1
ATOM 3006 C C . ALA B 1 176 ? -3.529 9.562 -6.148 1 98.5 176 ALA B C 1
ATOM 3008 O O . ALA B 1 176 ? -3.506 9.594 -4.914 1 98.5 176 ALA B O 1
ATOM 3009 N N . ILE B 1 177 ? -2.484 9.258 -6.902 1 98.62 177 ILE B N 1
ATOM 3010 C CA . ILE B 1 177 ? -1.185 9.039 -6.281 1 98.62 177 ILE B CA 1
ATOM 3011 C C . ILE B 1 177 ? -0.143 9.953 -6.922 1 98.62 177 ILE B C 1
ATOM 3013 O O . ILE B 1 177 ? -0.053 10.039 -8.148 1 98.62 177 ILE B O 1
ATOM 3017 N N . SER B 1 178 ? 0.531 10.695 -6.117 1 98.56 178 SER B N 1
ATOM 3018 C CA . SER B 1 178 ? 1.712 11.477 -6.477 1 98.56 178 SER B CA 1
ATOM 3019 C C . SER B 1 178 ? 2.914 11.086 -5.625 1 98.56 178 SER B C 1
ATOM 3021 O O . SER B 1 178 ? 2.752 10.562 -4.52 1 98.56 178 SER B O 1
ATOM 3023 N N . ALA B 1 179 ? 4.078 11.312 -6.195 1 98.69 179 ALA B N 1
ATOM 3024 C CA . ALA B 1 179 ? 5.277 10.961 -5.438 1 98.69 179 ALA B CA 1
ATOM 3025 C C . ALA B 1 179 ? 6.43 11.906 -5.762 1 98.69 179 ALA B C 1
ATOM 3027 O O . ALA B 1 179 ? 6.414 12.578 -6.797 1 98.69 179 ALA B O 1
ATOM 3028 N N . ILE B 1 180 ? 7.32 11.992 -4.84 1 98.38 180 ILE B N 1
ATOM 3029 C CA . ILE B 1 180 ? 8.594 12.68 -5.02 1 98.38 180 ILE B CA 1
ATOM 3030 C C . ILE B 1 180 ? 9.742 11.742 -4.641 1 98.38 180 ILE B C 1
ATOM 3032 O O . ILE B 1 180 ? 9.641 10.992 -3.67 1 98.38 180 ILE B O 1
ATOM 3036 N N . LEU B 1 181 ? 10.82 11.766 -5.441 1 98.31 181 LEU B N 1
ATOM 3037 C CA . LEU B 1 181 ? 11.961 10.883 -5.258 1 98.31 181 LEU B CA 1
ATOM 3038 C C . LEU B 1 181 ? 13.18 11.656 -4.781 1 98.31 181 LEU B C 1
ATOM 3040 O O . LEU B 1 181 ? 13.352 12.828 -5.129 1 98.31 181 LEU B O 1
ATOM 3044 N N . LYS B 1 182 ? 14 11 -4.039 1 95.56 182 LYS B N 1
ATOM 3045 C CA . LYS B 1 182 ? 15.211 11.602 -3.482 1 95.56 182 LYS B CA 1
ATOM 3046 C C . LYS B 1 182 ? 16.047 12.258 -4.574 1 95.56 182 LYS B C 1
ATOM 3048 O O . LYS B 1 182 ? 16.594 13.352 -4.379 1 95.56 182 LYS B O 1
ATOM 3053 N N . ASP B 1 183 ? 16.203 11.664 -5.664 1 91.19 183 ASP B N 1
ATOM 3054 C CA . ASP B 1 183 ? 17.109 12.125 -6.715 1 91.19 183 ASP B CA 1
ATOM 3055 C C . ASP B 1 183 ? 16.531 13.344 -7.438 1 91.19 183 ASP B C 1
ATOM 3057 O O . ASP B 1 183 ? 17.203 13.969 -8.25 1 91.19 183 ASP B O 1
ATOM 3061 N N . LYS B 1 184 ? 15.32 13.727 -7.191 1 82.31 184 LYS B N 1
ATOM 3062 C CA . LYS B 1 184 ? 14.703 14.875 -7.848 1 82.31 184 LYS B CA 1
ATOM 3063 C C . LYS B 1 184 ? 14.711 16.094 -6.941 1 82.31 184 LYS B C 1
ATOM 3065 O O . LYS B 1 184 ? 14.281 17.188 -7.348 1 82.31 184 LYS B O 1
ATOM 3070 N N . ILE B 1 185 ? 15.133 15.82 -5.711 1 77 185 ILE B N 1
ATOM 3071 C CA . ILE B 1 185 ? 15.172 16.953 -4.801 1 77 185 ILE B CA 1
ATOM 3072 C C . ILE B 1 185 ? 16.484 17.734 -4.988 1 77 185 ILE B C 1
ATOM 3074 O O . ILE B 1 185 ? 17.547 17.125 -5.109 1 77 185 ILE B O 1
ATOM 3078 N N . ARG B 1 186 ? 16.5 19.031 -5.496 1 55.88 186 ARG B N 1
ATOM 3079 C CA . ARG B 1 186 ? 17.625 19.953 -5.625 1 55.88 186 ARG B CA 1
ATOM 3080 C C . ARG B 1 186 ? 18.156 20.344 -4.258 1 55.88 186 ARG B C 1
ATOM 3082 O O . ARG B 1 186 ? 17.422 20.344 -3.27 1 55.88 186 ARG B O 1
#

Sequence (372 aa):
MGIETAFLDFPLLETDRLLLREIRLSDAPNMYSYFSKDEVTEYYDLESFTSEKQAEDLIHRFHQRYSERKQIRWAITLKDNDQLIGTCGFHAIEEEHYKAEIGYELHPNFWGQGIMTEVITAVIHYGFNNMLLNRIEAFYDPRNGSSGRVLEKNGFIFEGVLKKRYFEKGKFVDAAISAILKDKIRMGIETAFLDFPLLETDRLLLREIRLSDAPNMYSYFSKDEVTEYYDLESFTSEKQAEDLIHRFHQRYSERKQIRWAITLKDNDQLIGTCGFHAIEEEHYKAEIGYELHPNFWGQGIMTEVITAVIHYGFNNMLLNRIEAFYDPRNGSSGRVLEKNGFIFEGVLKKRYFEKGKFVDAAISAILKDKIR

Radius of gyration: 22.6 Å; Cα contacts (8 Å, |Δi|>4): 730; chains: 2; bounding box: 41×69×48 Å

pLDDT: mean 96.44, std 4.46, range [55.47, 98.88]

Organism: NCBI:txid1637975